Protein AF-0000000072061062 (afdb_homodimer)

pLDDT: mean 78.33, std 24.45, range [21.3, 98.19]

InterPro domains:
  IPR010666 Zinc finger, GRF-type [PS51999] (6-48)

Radius of gyration: 28.79 Å; Cα contacts (8 Å, |Δi|>4): 216; chains: 2; bounding box: 82×59×41 Å

Foldseek 3Di:
DDQDADPLRDGWDWDADCDDQQHRFIWTAHPCPPHPPGPGDIGGPDDGDPNVVSVVVVVVVVVVVVVVVVVVVVVVVVVVVVVPPPPPVVPPPDDDDDDPPPPPPD/DDQDADPLRDGWDWDADCDDQQHRFIWTAHPCPPHPPGPGDIGGPDDGDPNVVSVVVVVVVVVVVVVVVVVVVVVVVVVVVVVPPVVPVVPVVDDDDDDPPPPPPD

Solvent-accessible surface area (backbone atoms only — not comparable to full-atom values): 13187 Å² total; per-residue (Å²): 132,79,79,60,60,35,88,81,69,42,64,45,37,84,44,66,37,84,54,84,94,44,54,64,38,35,28,35,29,40,72,40,62,92,47,92,77,41,74,78,42,73,42,76,68,50,76,84,72,57,69,66,57,43,51,48,46,53,51,54,52,51,52,46,52,53,51,50,55,58,60,52,46,58,60,55,49,57,58,57,56,62,63,58,61,67,63,60,66,69,58,64,76,66,88,91,78,86,79,85,75,80,76,74,83,126,132,78,79,58,61,35,87,81,69,41,65,44,38,84,44,67,36,85,54,82,95,43,55,66,38,34,27,36,28,39,71,39,63,95,46,92,76,42,72,77,42,73,44,77,68,48,74,84,73,56,67,65,58,41,51,48,46,53,51,53,51,51,53,46,52,53,50,52,54,58,60,52,47,57,61,55,49,57,58,56,56,60,63,58,60,66,64,57,64,71,52,61,75,64,89,86,76,83,77,80,74,78,76,73,82,124

Secondary structure (DSSP, 8-state):
-PPPB-TTSSBPEEEE--STT-TT-EEEE-TTTTSTT----EEE-SPPPPHHHHHHHHHHHHHHHHHHHHHHHHHHHHHHHHHHHHHHHHHTTSS-----------/-PPPB-TTSSBPEEEE--STT-TT-EEEE-TTTTSTT----EEE-SPPPPHHHHHHHHHHHHHHHHHHHHHHHHHHHHHHHHHHHHHHHHHTTS------------

Sequence (212 aa):
MGVPRCTCNIEVDLCSTWAGGNLGRRFHGCRNYGTLNYCGYFQWYDDPFPLRATQVISGLLRRIDLHDLIFKLPKEKEKVDVHCTVFGTLYYGGQNVYEIRSTKCLMGVPRCTCNIEVDLCSTWAGGNLGRRFHGCRNYGTLNYCGYFQWYDDPFPLRATQVISGLLRRIDLHDLIFKLPKEKEKVDVHCTVFGTLYYGGQNVYEIRSTKCL

Nearest PDB structures (foldseek):
  6tba-assembly1_7A  TM=3.642E-01  e=4.977E+00  Rhodobacter capsulatus SB 1003
  6tba-assembly1_7A  TM=3.647E-01  e=4.852E+00  Rhodobacter capsulatus SB 1003

Organism: Hevea brasiliensis (NCBI:txid3981)

Structure (mmCIF, N/CA/C/O backbone):
data_AF-0000000072061062-model_v1
#
loop_
_entity.id
_entity.type
_entity.pdbx_description
1 polymer 'GRF-type domain-containing protein'
#
loop_
_atom_site.group_PDB
_atom_site.id
_atom_site.type_symbol
_atom_site.label_atom_id
_atom_site.label_alt_id
_atom_site.label_comp_id
_atom_site.label_asym_id
_atom_site.label_entity_id
_atom_site.label_seq_id
_atom_site.pdbx_PDB_ins_code
_atom_site.Cartn_x
_atom_site.Cartn_y
_atom_site.Cartn_z
_atom_site.occupancy
_atom_site.B_iso_or_equiv
_atom_site.auth_seq_id
_atom_site.auth_comp_id
_atom_site.auth_asym_id
_atom_site.auth_atom_id
_atom_site.pdbx_PDB_model_num
ATOM 1 N N . MET A 1 1 ? -22.5 17.766 -8.016 1 60.34 1 MET A N 1
ATOM 2 C CA . MET A 1 1 ? -22.938 17.797 -6.625 1 60.34 1 MET A CA 1
ATOM 3 C C . MET A 1 1 ? -21.953 18.562 -5.758 1 60.34 1 MET A C 1
ATOM 5 O O . MET A 1 1 ? -20.75 18.516 -5.992 1 60.34 1 MET A O 1
ATOM 9 N N . GLY A 1 2 ? -22.391 19.562 -5.078 1 74.81 2 GLY A N 1
ATOM 10 C CA . GLY A 1 2 ? -21.578 20.516 -4.336 1 74.81 2 GLY A CA 1
ATOM 11 C C . GLY A 1 2 ? -20.734 19.859 -3.26 1 74.81 2 GLY A C 1
ATOM 12 O O . GLY A 1 2 ? -20.984 18.719 -2.875 1 74.81 2 GLY A O 1
ATOM 13 N N . VAL A 1 3 ? -19.641 20.438 -2.986 1 85.25 3 VAL A N 1
ATOM 14 C CA . VAL A 1 3 ? -18.812 19.984 -1.872 1 85.25 3 VAL A CA 1
ATOM 15 C C . VAL A 1 3 ? -19.578 20.172 -0.559 1 85.25 3 VAL A C 1
ATOM 17 O O . VAL A 1 3 ? -20.156 21.219 -0.311 1 85.25 3 VAL A O 1
ATOM 20 N N . PRO A 1 4 ? -19.688 19.062 0.219 1 94.56 4 PRO A N 1
ATOM 21 C CA . PRO A 1 4 ? -20.391 19.172 1.497 1 94.56 4 PRO A CA 1
ATOM 22 C C . PRO A 1 4 ? -19.812 20.25 2.406 1 94.56 4 PRO A C 1
ATOM 24 O O . PRO A 1 4 ? -18.672 20.672 2.215 1 94.56 4 PRO A O 1
ATOM 27 N N . ARG A 1 5 ? -20.719 20.781 3.236 1 96.81 5 ARG A N 1
ATOM 28 C CA . ARG A 1 5 ? -20.312 21.766 4.23 1 96.81 5 ARG A CA 1
ATOM 29 C C . ARG A 1 5 ? -20.438 21.203 5.645 1 96.81 5 ARG A C 1
ATOM 31 O O . ARG A 1 5 ? -21.344 20.422 5.922 1 96.81 5 ARG A O 1
ATOM 38 N N . CYS A 1 6 ? -19.484 21.625 6.469 1 97.44 6 CYS A N 1
ATOM 39 C CA . CYS A 1 6 ? -19.562 21.188 7.852 1 97.44 6 CYS A CA 1
ATOM 40 C C . CYS A 1 6 ? -20.453 22.094 8.68 1 97.44 6 CYS A C 1
ATOM 42 O O . CYS A 1 6 ? -21.188 22.922 8.125 1 97.44 6 CYS A O 1
ATOM 44 N N . THR A 1 7 ? -20.484 21.828 10.039 1 96.75 7 THR A N 1
ATOM 45 C CA . THR A 1 7 ? -21.359 22.578 10.938 1 96.75 7 THR A CA 1
ATOM 46 C C . THR A 1 7 ? -20.922 24.031 11.031 1 96.75 7 THR A C 1
ATOM 48 O O . THR A 1 7 ? -21.734 24.906 11.352 1 96.75 7 THR A O 1
ATOM 51 N N . CYS A 1 8 ? -19.719 24.391 10.742 1 97.12 8 CYS A N 1
ATOM 52 C CA . CYS A 1 8 ? -19.188 25.766 10.711 1 97.12 8 CYS A CA 1
ATOM 53 C C . CYS A 1 8 ? -19.656 26.5 9.469 1 97.12 8 CYS A C 1
ATOM 55 O O . CYS A 1 8 ? -19.391 27.688 9.305 1 97.12 8 CYS A O 1
ATOM 57 N N . ASN A 1 9 ? -20.297 25.797 8.625 1 96.38 9 ASN A N 1
ATOM 58 C CA . ASN A 1 9 ? -20.781 26.297 7.348 1 96.38 9 ASN A CA 1
ATOM 59 C C . ASN A 1 9 ? -19.641 26.641 6.402 1 96.38 9 ASN A C 1
ATOM 61 O O . ASN A 1 9 ? -19.688 27.641 5.691 1 96.38 9 ASN A O 1
ATOM 65 N N . ILE A 1 10 ? -18.609 25.859 6.363 1 96.19 10 ILE A N 1
ATOM 66 C CA . ILE A 1 10 ? -17.5 25.938 5.418 1 96.19 10 ILE A CA 1
ATOM 67 C C . ILE A 1 10 ? -17.375 24.609 4.68 1 96.19 10 ILE A C 1
ATOM 69 O O . ILE A 1 10 ? -17.844 23.578 5.164 1 96.19 10 ILE A O 1
ATOM 73 N N . GLU A 1 11 ? -16.844 24.688 3.566 1 96.31 11 GLU A N 1
ATOM 74 C CA . GLU A 1 11 ? -16.609 23.469 2.797 1 96.31 11 GLU A CA 1
ATOM 75 C C . GLU A 1 11 ? -15.648 22.531 3.529 1 96.31 11 GLU A C 1
ATOM 77 O O . GLU A 1 11 ? -14.672 22.984 4.141 1 96.31 11 GLU A O 1
ATOM 82 N N . VAL A 1 12 ? -15.953 21.266 3.496 1 96.94 12 VAL A N 1
ATOM 83 C CA . VAL A 1 12 ? -15.141 20.281 4.199 1 96.94 12 VAL A CA 1
ATOM 84 C C . VAL A 1 12 ? -13.93 19.891 3.348 1 96.94 12 VAL A C 1
ATOM 86 O O . VAL A 1 12 ? -13.922 20.125 2.137 1 96.94 12 VAL A O 1
ATOM 89 N N . ASP A 1 13 ? -12.836 19.312 3.992 1 95.69 13 ASP A N 1
ATOM 90 C CA . ASP A 1 13 ? -11.68 18.75 3.307 1 95.69 13 ASP A CA 1
ATOM 91 C C . ASP A 1 13 ? -11.836 17.234 3.129 1 95.69 13 ASP A C 1
ATOM 93 O O . ASP A 1 13 ? -12.492 16.578 3.938 1 95.69 13 ASP A O 1
ATOM 97 N N . LEU A 1 14 ? -11.32 16.797 2 1 97.12 14 LEU A N 1
ATOM 98 C CA . LEU A 1 14 ? -11.203 15.367 1.795 1 97.12 14 LEU A CA 1
ATOM 99 C C . LEU A 1 14 ? -9.859 14.852 2.295 1 97.12 14 LEU A C 1
ATOM 101 O O . LEU A 1 14 ? -8.812 15.195 1.732 1 97.12 14 LEU A O 1
ATOM 105 N N . CYS A 1 15 ? -9.883 13.984 3.398 1 95.75 15 CYS A N 1
ATOM 106 C CA . CYS A 1 15 ? -8.68 13.5 4.059 1 95.75 15 CYS A CA 1
ATOM 107 C C . CYS A 1 15 ? -8.57 11.984 3.947 1 95.75 15 CYS A C 1
ATOM 109 O O . CYS A 1 15 ? -9.547 11.312 3.592 1 95.75 15 CYS A O 1
ATOM 111 N N . SER A 1 16 ? -7.332 11.492 4.141 1 96.38 16 SER A N 1
ATOM 112 C CA . SER A 1 16 ? -7.098 10.055 4.219 1 96.38 16 SER A CA 1
ATOM 113 C C . SER A 1 16 ? -6.664 9.641 5.617 1 96.38 16 SER A C 1
ATOM 115 O O . SER A 1 16 ? -5.883 10.344 6.266 1 96.38 16 SER A O 1
ATOM 117 N N . THR A 1 17 ? -7.18 8.5 6.09 1 95.25 17 THR A N 1
ATOM 118 C CA . THR A 1 17 ? -6.781 7.973 7.391 1 95.25 17 THR A CA 1
ATOM 119 C C . THR A 1 17 ? -5.566 7.062 7.254 1 95.25 17 THR A C 1
ATOM 121 O O . THR A 1 17 ? -5.473 6.277 6.309 1 95.25 17 THR A O 1
ATOM 124 N N . TRP A 1 18 ? -4.641 7.188 8.203 1 93.88 18 TRP A N 1
ATOM 125 C CA . TRP A 1 18 ? -3.432 6.371 8.203 1 93.88 18 TRP A CA 1
ATOM 126 C C . TRP A 1 18 ? -3.209 5.727 9.57 1 93.88 18 TRP A C 1
ATOM 128 O O . TRP A 1 18 ? -2.068 5.457 9.953 1 93.88 18 TRP A O 1
ATOM 138 N N . ALA A 1 19 ? -4.363 5.531 10.141 1 86.88 19 ALA A N 1
ATOM 139 C CA . ALA A 1 19 ? -4.309 4.91 11.461 1 86.88 19 ALA A CA 1
ATOM 140 C C . ALA A 1 19 ? -5.367 3.814 11.594 1 86.88 19 ALA A C 1
ATOM 142 O O . ALA A 1 19 ? -6.41 3.867 10.938 1 86.88 19 ALA A O 1
ATOM 143 N N . GLY A 1 20 ? -4.887 2.844 12.242 1 86.88 20 GLY A N 1
ATOM 144 C CA . GLY A 1 20 ? -5.836 1.799 12.594 1 86.88 20 GLY A CA 1
ATOM 145 C C . GLY A 1 20 ? -6.246 0.942 11.414 1 86.88 20 GLY A C 1
ATOM 146 O O . GLY A 1 20 ? -5.426 0.632 10.547 1 86.88 20 GLY A O 1
ATOM 147 N N . GLY A 1 21 ? -7.59 0.465 11.336 1 89.19 21 GLY A N 1
ATOM 148 C CA . GLY A 1 21 ? -8.109 -0.491 10.375 1 89.19 21 GLY A CA 1
ATOM 149 C C . GLY A 1 21 ? -8.703 0.166 9.141 1 89.19 21 GLY A C 1
ATOM 150 O O . GLY A 1 21 ? -9.375 -0.491 8.344 1 89.19 21 GLY A O 1
ATOM 151 N N . ASN A 1 22 ? -8.477 1.49 8.93 1 94.81 22 ASN A N 1
ATOM 152 C CA . ASN A 1 22 ? -9.055 2.215 7.801 1 94.81 22 ASN A CA 1
ATOM 153 C C . ASN A 1 22 ? -7.977 2.941 6.996 1 94.81 22 ASN A C 1
ATOM 155 O O . ASN A 1 22 ? -8.203 4.051 6.508 1 94.81 22 ASN A O 1
ATOM 159 N N . LEU A 1 23 ? -6.891 2.307 6.855 1 95.75 23 LEU A N 1
ATOM 160 C CA . LEU A 1 23 ? -5.727 2.91 6.219 1 95.75 23 LEU A CA 1
ATOM 161 C C . LEU A 1 23 ? -6.023 3.262 4.766 1 95.75 23 LEU A C 1
ATOM 163 O O . LEU A 1 23 ? -6.395 2.393 3.975 1 95.75 23 LEU A O 1
ATOM 167 N N . GLY A 1 24 ? -5.805 4.527 4.504 1 96.12 24 GLY A N 1
ATOM 168 C CA . GLY A 1 24 ? -5.938 4.965 3.125 1 96.12 24 GLY A CA 1
ATOM 169 C C . GLY A 1 24 ? -7.352 5.375 2.764 1 96.12 24 GLY A C 1
ATOM 170 O O . GLY A 1 24 ? -7.582 5.961 1.703 1 96.12 24 GLY A O 1
ATOM 171 N N . ARG A 1 25 ? -8.344 5.02 3.613 1 96.94 25 ARG A N 1
ATOM 172 C CA . ARG A 1 25 ? -9.734 5.395 3.367 1 96.94 25 ARG A CA 1
ATOM 173 C C . ARG A 1 25 ? -9.922 6.902 3.494 1 96.94 25 ARG A C 1
ATOM 175 O O . ARG A 1 25 ? -9.32 7.539 4.363 1 96.94 25 ARG A O 1
ATOM 182 N N . ARG A 1 26 ? -10.852 7.391 2.684 1 97.56 26 ARG A N 1
ATOM 183 C CA . ARG A 1 26 ? -11.039 8.836 2.701 1 97.56 26 ARG A CA 1
ATOM 184 C C . ARG A 1 26 ? -12.289 9.219 3.484 1 97.56 26 ARG A C 1
ATOM 186 O O . ARG A 1 26 ? -13.25 8.445 3.543 1 97.56 26 ARG A O 1
ATOM 193 N N . PHE A 1 27 ? -12.203 10.398 4.012 1 97 27 PHE A N 1
ATOM 194 C CA . PHE A 1 27 ? -13.32 10.977 4.75 1 97 27 PHE A CA 1
ATOM 195 C C . PHE A 1 27 ? -13.352 12.492 4.582 1 97 27 PHE A C 1
ATOM 197 O O . PHE A 1 27 ? -12.328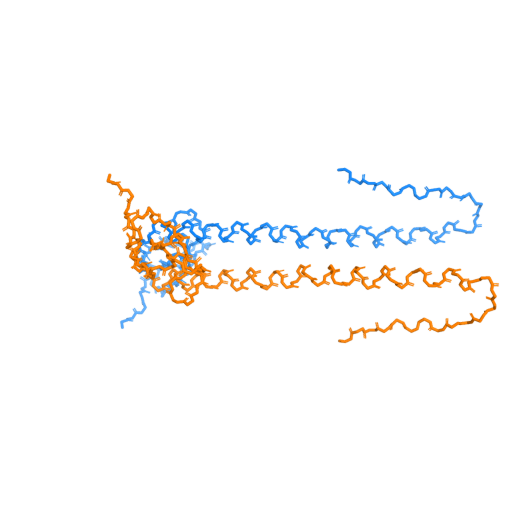 13.109 4.262 1 97 27 PHE A O 1
ATOM 204 N N . HIS A 1 28 ? -14.508 13.023 4.695 1 97.44 28 HIS A N 1
ATOM 205 C CA . HIS A 1 28 ? -14.672 14.469 4.789 1 97.44 28 HIS A CA 1
ATOM 206 C C . HIS A 1 28 ? -14.531 14.945 6.23 1 97.44 28 HIS A C 1
ATOM 208 O O . HIS A 1 28 ? -15.141 14.383 7.141 1 97.44 28 HIS A O 1
ATOM 214 N N . GLY A 1 29 ? -13.68 15.984 6.355 1 96.94 29 GLY A N 1
ATOM 215 C CA . GLY A 1 29 ? -13.477 16.562 7.676 1 96.94 29 GLY A CA 1
ATOM 216 C C . GLY A 1 29 ? -13.484 18.078 7.668 1 96.94 29 GLY A C 1
ATOM 217 O O . GLY A 1 29 ? -13.234 18.703 6.633 1 96.94 29 GLY A O 1
ATOM 218 N N . CYS A 1 30 ? -13.781 18.531 8.844 1 97.94 30 CYS A N 1
ATOM 219 C CA . CYS A 1 30 ? -13.766 19.984 9.023 1 97.94 30 CYS A CA 1
ATOM 220 C C . CYS A 1 30 ? -12.367 20.547 8.812 1 97.94 30 CYS A C 1
ATOM 222 O O . CYS A 1 30 ? -11.398 20.031 9.383 1 97.94 30 CYS A O 1
ATOM 224 N N . ARG A 1 31 ? -12.359 21.609 8.086 1 96 31 ARG A N 1
ATOM 225 C CA . ARG A 1 31 ? -11.086 22.219 7.73 1 96 31 ARG A CA 1
ATOM 226 C C . ARG A 1 31 ? -10.438 22.875 8.945 1 96 31 ARG A C 1
ATOM 228 O O . ARG A 1 31 ? -9.234 23.156 8.938 1 96 31 ARG A O 1
ATOM 235 N N . ASN A 1 32 ? -11.203 23.094 10.008 1 95.5 32 ASN A N 1
ATOM 236 C CA . ASN A 1 32 ? -10.703 23.766 11.203 1 95.5 32 ASN A CA 1
ATOM 237 C C . ASN A 1 32 ? -10.086 22.766 12.188 1 95.5 32 ASN A C 1
ATOM 239 O O . ASN A 1 32 ? -9.828 23.109 13.336 1 95.5 32 ASN A O 1
ATOM 243 N N . TYR A 1 33 ? -9.891 21.594 11.734 1 94.69 33 TYR A N 1
ATOM 244 C CA . TYR A 1 33 ? -9.305 20.578 12.609 1 94.69 33 TYR A CA 1
ATOM 245 C C . TYR A 1 33 ? -8.031 21.109 13.273 1 94.69 33 TYR A C 1
ATOM 247 O O . TYR A 1 33 ? -7.188 21.719 12.609 1 94.69 33 TYR A O 1
ATOM 255 N N . GLY A 1 34 ? -7.988 20.875 14.523 1 93.44 34 GLY A N 1
ATOM 256 C CA . GLY A 1 34 ? -6.812 21.312 15.266 1 93.44 34 GLY A CA 1
ATOM 257 C C . GLY A 1 34 ? -6.91 22.734 15.766 1 93.44 34 GLY A C 1
ATOM 258 O O . GLY A 1 34 ? -5.973 23.25 16.375 1 93.44 34 GLY A O 1
ATOM 259 N N . THR A 1 35 ? -7.906 23.5 15.391 1 94.88 35 THR A N 1
ATOM 260 C CA . THR A 1 35 ? -8.117 24.859 15.867 1 94.88 35 THR A CA 1
ATOM 261 C C . THR A 1 35 ? -9.266 24.922 16.859 1 94.88 35 THR A C 1
ATOM 263 O O . THR A 1 35 ? -9.945 23.906 17.094 1 94.88 35 THR A O 1
ATOM 266 N N . LEU A 1 36 ? -9.406 26.062 17.5 1 95.44 36 LEU A N 1
ATOM 267 C CA . LEU A 1 36 ? -10.469 26.266 18.484 1 95.44 36 LEU A CA 1
ATOM 268 C C . LEU A 1 36 ? -11.836 26.203 17.812 1 95.44 36 LEU A C 1
ATOM 270 O O . LEU A 1 36 ? -12.836 25.875 18.453 1 95.44 36 LEU A O 1
ATOM 274 N N . ASN A 1 37 ? -11.953 26.484 16.594 1 95.31 37 ASN A N 1
ATOM 275 C CA . ASN A 1 37 ? -13.211 26.562 15.852 1 95.31 37 ASN A CA 1
ATOM 276 C C . ASN A 1 37 ? -13.562 25.203 15.242 1 95.31 37 ASN A C 1
ATOM 278 O O . ASN A 1 37 ? -14.469 25.109 14.406 1 95.31 37 ASN A O 1
ATOM 282 N N . TYR A 1 38 ? -12.852 24.172 15.656 1 96.5 38 TYR A N 1
ATOM 283 C CA . TYR A 1 38 ? -13.125 22.828 15.156 1 96.5 38 TYR A CA 1
ATOM 284 C C . TYR A 1 38 ? -14.508 22.359 15.594 1 96.5 38 TYR A C 1
ATOM 286 O O . TYR A 1 38 ? -14.844 22.406 16.781 1 96.5 38 TYR A O 1
ATOM 294 N N . CYS A 1 39 ? -15.32 21.844 14.602 1 97.75 39 CYS A N 1
ATOM 295 C CA . CYS A 1 39 ? -16.688 21.5 14.945 1 97.75 39 CYS A CA 1
ATOM 296 C C . CYS A 1 39 ? -16.875 20 15.102 1 97.75 39 CYS A C 1
ATOM 298 O O . CYS A 1 39 ? -17.938 19.531 15.484 1 97.75 39 CYS A O 1
ATOM 300 N N . GLY A 1 40 ? -15.852 19.172 14.695 1 96.25 40 GLY A N 1
ATOM 301 C CA . GLY A 1 40 ? -15.898 17.734 14.867 1 96.25 40 GLY A CA 1
ATOM 302 C C . GLY A 1 40 ? -16.609 17.016 13.734 1 96.25 40 GLY A C 1
ATOM 303 O O . GLY A 1 40 ? -16.891 15.82 13.828 1 96.25 40 GLY A O 1
ATOM 304 N N . TYR A 1 41 ? -16.938 17.75 12.664 1 97.75 41 TYR A N 1
ATOM 305 C CA . TYR A 1 41 ? -17.609 17.141 11.523 1 97.75 41 TYR A CA 1
ATOM 306 C C . TYR A 1 41 ? -16.734 16.031 10.914 1 97.75 41 TYR A C 1
ATOM 308 O O . TYR A 1 41 ? -15.555 16.234 10.664 1 97.75 41 TYR A O 1
ATOM 316 N N . PHE A 1 42 ? -17.328 14.859 10.703 1 96.94 42 PHE A N 1
ATOM 317 C CA . PHE A 1 42 ? -16.688 13.68 10.133 1 96.94 42 PHE A CA 1
ATOM 318 C C . PHE A 1 42 ? -17.688 12.836 9.359 1 96.94 42 PHE A C 1
ATOM 320 O O . PHE A 1 42 ? -18.75 12.484 9.883 1 96.94 42 PHE A O 1
ATOM 327 N N . GLN A 1 43 ? -17.328 12.586 8.094 1 96.81 43 GLN A N 1
ATOM 328 C CA . GLN A 1 43 ? -18.172 11.719 7.266 1 96.81 43 GLN A CA 1
ATOM 329 C C . GLN A 1 43 ? -17.328 10.891 6.305 1 96.81 43 GLN A C 1
ATOM 331 O O . GLN A 1 43 ? -16.594 11.445 5.484 1 96.81 43 GLN A O 1
ATOM 336 N N . TRP A 1 44 ? -17.609 9.586 6.348 1 96.44 44 TRP A N 1
ATOM 337 C CA . TRP A 1 44 ? -16.859 8.727 5.434 1 96.44 44 TRP A CA 1
ATOM 338 C C . TRP A 1 44 ? -17.203 9.047 3.982 1 96.44 44 TRP A C 1
ATOM 340 O O . TRP A 1 44 ? -18.375 9.258 3.652 1 96.44 44 TRP A O 1
ATOM 350 N N . TYR A 1 45 ? -16.094 9.156 3.252 1 96.62 45 TYR A N 1
ATOM 351 C CA . TYR A 1 45 ? -16.234 9.312 1.81 1 96.62 45 TYR A CA 1
ATOM 352 C C . TYR A 1 45 ? -16.219 7.965 1.104 1 96.62 45 TYR A C 1
ATOM 354 O O . TYR A 1 45 ? -17.031 7.707 0.215 1 96.62 45 TYR A O 1
ATOM 362 N N . ASP A 1 46 ? -15.312 7.07 1.516 1 97.12 46 ASP A N 1
ATOM 363 C CA . ASP A 1 46 ? -15.164 5.742 0.932 1 97.12 46 ASP A CA 1
ATOM 364 C C . ASP A 1 46 ? -15.859 4.684 1.788 1 97.12 46 ASP A C 1
ATOM 366 O O . ASP A 1 46 ? -15.953 4.832 3.008 1 97.12 46 ASP A O 1
ATOM 370 N N . ASP A 1 47 ? -16.281 3.602 1.137 1 96.06 47 ASP A N 1
ATOM 371 C CA . ASP A 1 47 ? -16.688 2.396 1.856 1 96.06 47 ASP A CA 1
ATOM 372 C C . ASP A 1 47 ? -15.477 1.712 2.494 1 96.06 47 ASP A C 1
ATOM 374 O O . ASP A 1 47 ? -14.336 2.008 2.143 1 96.06 47 ASP A O 1
ATOM 378 N N . PRO A 1 48 ? -15.758 0.844 3.488 1 95.69 48 PRO A N 1
ATOM 379 C CA . PRO A 1 48 ? -14.633 0.099 4.066 1 95.69 48 PRO A CA 1
ATOM 380 C C . PRO A 1 48 ? -13.859 -0.706 3.021 1 95.69 48 PRO A C 1
ATOM 382 O O . PRO A 1 48 ? -14.461 -1.243 2.086 1 95.69 48 PRO A O 1
ATOM 385 N N . PHE A 1 49 ? -12.641 -0.746 3.23 1 96.56 49 PHE A N 1
ATOM 386 C CA . PHE A 1 49 ? -11.82 -1.598 2.371 1 96.56 49 PHE A CA 1
ATOM 387 C C . PHE A 1 49 ? -11.977 -3.062 2.76 1 96.56 49 PHE A C 1
ATOM 389 O O . PHE A 1 49 ? -12.281 -3.377 3.912 1 96.56 49 PHE A O 1
ATOM 396 N N . PRO A 1 50 ? -11.75 -3.934 1.74 1 96.69 50 PRO A N 1
ATOM 397 C CA . PRO A 1 50 ? -11.641 -5.34 2.135 1 96.69 50 PRO A CA 1
ATOM 398 C C . PRO A 1 50 ? -10.453 -5.605 3.053 1 96.69 50 PRO A C 1
ATOM 400 O O . PRO A 1 50 ? -9.438 -4.91 2.973 1 96.69 50 PRO A O 1
ATOM 403 N N . LEU A 1 51 ? -10.617 -6.562 3.92 1 95.69 51 LEU A N 1
ATOM 404 C CA . LEU A 1 51 ? -9.586 -6.898 4.898 1 95.69 51 LEU A CA 1
ATOM 405 C C . LEU A 1 51 ? -8.234 -7.082 4.219 1 95.69 51 LEU A C 1
ATOM 407 O O . LEU A 1 51 ? -7.215 -6.59 4.715 1 95.69 51 LEU A O 1
ATOM 411 N N . ARG A 1 52 ? -8.242 -7.824 3.152 1 97.12 52 ARG A N 1
ATOM 412 C CA . ARG A 1 52 ? -6.996 -8.094 2.445 1 97.12 52 ARG A CA 1
ATOM 413 C C . ARG A 1 52 ? -6.309 -6.801 2.027 1 97.12 52 ARG A C 1
ATOM 415 O O . ARG A 1 52 ? -5.09 -6.664 2.16 1 97.12 52 ARG A O 1
ATOM 422 N N . ALA A 1 53 ? -7 -5.887 1.474 1 97.19 53 ALA A N 1
ATOM 423 C CA . ALA A 1 53 ? -6.422 -4.609 1.06 1 97.19 53 ALA A CA 1
ATOM 424 C C . ALA A 1 53 ? -5.77 -3.893 2.238 1 97.19 53 ALA A C 1
ATOM 426 O O . ALA A 1 53 ? -4.664 -3.361 2.115 1 97.19 53 ALA A O 1
ATOM 427 N N . THR A 1 54 ? -6.492 -3.885 3.334 1 97.25 54 THR A N 1
ATOM 428 C CA . THR A 1 54 ? -5.953 -3.254 4.531 1 97.25 54 THR A CA 1
ATOM 429 C C . THR A 1 54 ? -4.66 -3.939 4.969 1 97.25 54 THR A C 1
ATOM 431 O O . THR A 1 54 ? -3.703 -3.273 5.363 1 97.25 54 THR A O 1
ATOM 434 N N . GLN A 1 55 ? -4.664 -5.242 4.926 1 97.12 55 GLN A N 1
ATOM 435 C CA . GLN A 1 55 ? -3.477 -6.008 5.293 1 97.12 55 GLN A CA 1
ATOM 436 C C . GLN A 1 55 ? -2.297 -5.652 4.395 1 97.12 55 GLN A C 1
ATOM 438 O O . GLN A 1 55 ? -1.174 -5.477 4.875 1 97.12 55 GLN A O 1
ATOM 443 N N . VAL A 1 56 ? -2.559 -5.602 3.139 1 97.69 56 VAL A N 1
ATOM 444 C CA . VAL A 1 56 ? -1.517 -5.266 2.174 1 97.69 56 VAL A CA 1
ATOM 445 C C . VAL A 1 56 ? -0.98 -3.865 2.457 1 97.69 56 VAL A C 1
ATOM 447 O O . VAL A 1 56 ? 0.234 -3.658 2.514 1 97.69 56 VAL A O 1
ATOM 450 N N . ILE A 1 57 ? -1.849 -2.914 2.635 1 98.19 57 ILE A N 1
ATOM 451 C CA . ILE A 1 57 ? -1.467 -1.53 2.896 1 98.19 57 ILE A CA 1
ATOM 452 C C . ILE A 1 57 ? -0.625 -1.458 4.168 1 98.19 57 ILE A C 1
ATOM 454 O O . ILE A 1 57 ? 0.427 -0.814 4.188 1 98.19 57 ILE A O 1
ATOM 458 N N . SER A 1 58 ? -1.104 -2.117 5.219 1 97.69 58 SER A N 1
ATOM 459 C CA . SER A 1 58 ? -0.363 -2.107 6.477 1 97.69 58 SER A CA 1
ATOM 460 C C . SER A 1 58 ? 1.028 -2.709 6.301 1 97.69 58 SER A C 1
ATOM 462 O O . SER A 1 58 ? 1.999 -2.217 6.879 1 97.69 58 SER A O 1
ATOM 464 N N . GLY A 1 59 ? 1.15 -3.754 5.574 1 97.12 59 GLY A N 1
ATOM 465 C CA . GLY A 1 59 ? 2.443 -4.363 5.301 1 97.12 59 GLY A CA 1
ATOM 466 C C . GLY A 1 59 ? 3.393 -3.438 4.559 1 97.12 59 GLY A C 1
ATOM 467 O O . GLY A 1 59 ? 4.57 -3.346 4.906 1 97.12 59 GLY A O 1
ATOM 468 N N . LEU A 1 60 ? 2.879 -2.857 3.57 1 97 60 LEU A N 1
ATOM 469 C CA . LEU A 1 60 ? 3.682 -1.928 2.781 1 97 60 LEU A CA 1
ATOM 470 C C . LEU A 1 60 ? 4.145 -0.752 3.633 1 97 60 LEU A C 1
ATOM 472 O O . LEU A 1 60 ? 5.293 -0.31 3.518 1 97 60 LEU A O 1
ATOM 476 N N . LEU A 1 61 ? 3.293 -0.231 4.477 1 96.5 61 LEU A N 1
ATOM 477 C CA . LEU A 1 61 ? 3.656 0.856 5.379 1 96.5 61 LEU A CA 1
ATOM 478 C C . LEU A 1 61 ? 4.77 0.426 6.328 1 96.5 61 LEU A C 1
ATOM 480 O O . LEU A 1 61 ? 5.684 1.203 6.613 1 96.5 61 LEU A O 1
ATOM 484 N N . ARG A 1 62 ? 4.688 -0.778 6.844 1 95.12 62 ARG A N 1
ATOM 485 C CA . ARG A 1 62 ? 5.734 -1.282 7.727 1 95.12 62 ARG A CA 1
ATOM 486 C C . ARG A 1 62 ? 7.078 -1.325 7.008 1 95.12 62 ARG A C 1
ATOM 488 O O . ARG A 1 62 ? 8.109 -0.974 7.59 1 95.12 62 ARG A O 1
ATOM 495 N N . ARG A 1 63 ? 7.09 -1.749 5.812 1 94 63 ARG A N 1
ATOM 496 C CA . ARG A 1 63 ? 8.32 -1.796 5.023 1 94 63 ARG A CA 1
ATOM 497 C C . ARG A 1 63 ? 8.898 -0.4 4.84 1 94 63 ARG A C 1
ATOM 499 O O . ARG A 1 63 ? 10.117 -0.211 4.934 1 94 63 ARG A O 1
ATOM 506 N N . ILE A 1 64 ? 8.023 0.526 4.547 1 94.38 64 ILE A N 1
ATOM 507 C CA . ILE A 1 64 ? 8.453 1.907 4.363 1 94.38 64 ILE A CA 1
ATOM 508 C C . ILE A 1 64 ? 9.062 2.432 5.664 1 94.38 64 ILE A C 1
ATOM 510 O O . ILE A 1 64 ? 10.086 3.115 5.645 1 94.38 64 ILE A O 1
ATOM 514 N N . ASP A 1 65 ? 8.422 2.113 6.73 1 92.31 65 ASP A N 1
ATOM 515 C CA . ASP A 1 65 ? 8.93 2.547 8.031 1 92.31 65 ASP A CA 1
ATOM 516 C C . ASP A 1 65 ? 10.32 1.975 8.305 1 92.31 65 ASP A C 1
ATOM 518 O O . ASP A 1 65 ? 11.195 2.68 8.805 1 92.31 65 ASP A O 1
ATOM 522 N N . LEU A 1 66 ? 10.539 0.789 8 1 88.31 66 LEU A N 1
ATOM 523 C CA . LEU A 1 66 ? 11.836 0.136 8.188 1 88.31 66 LEU A CA 1
ATOM 524 C C . LEU A 1 66 ? 12.914 0.819 7.352 1 88.31 66 LEU A C 1
ATOM 526 O O . LEU A 1 66 ? 14.008 1.078 7.844 1 88.31 66 LEU A O 1
ATOM 530 N N . HIS A 1 67 ? 12.531 1.128 6.098 1 85.69 67 HIS A N 1
ATOM 531 C CA . HIS A 1 67 ? 13.453 1.819 5.207 1 85.69 67 HIS A CA 1
ATOM 532 C C . HIS A 1 67 ? 13.805 3.203 5.742 1 85.69 67 HIS A C 1
ATOM 534 O O . HIS A 1 67 ? 14.961 3.631 5.66 1 85.69 67 HIS A O 1
ATOM 540 N N . ASP A 1 68 ? 12.805 3.834 6.258 1 85.12 68 ASP A N 1
ATOM 541 C CA . ASP A 1 68 ? 13.031 5.172 6.793 1 85.12 68 ASP A CA 1
ATOM 542 C C . ASP A 1 68 ? 13.992 5.137 7.977 1 85.12 68 ASP A C 1
ATOM 544 O O . ASP A 1 68 ? 14.844 6.016 8.117 1 85.12 68 ASP A O 1
ATOM 548 N N . LEU A 1 69 ? 14 4.188 8.789 1 83.44 69 LEU A N 1
ATOM 549 C CA . LEU A 1 69 ? 14.906 4.008 9.914 1 83.44 69 LEU A CA 1
ATOM 550 C C . LEU A 1 69 ? 16.344 3.779 9.438 1 83.44 69 LEU A C 1
ATOM 552 O O . LEU A 1 69 ? 17.281 4.336 9.992 1 83.44 69 LEU A O 1
ATOM 556 N N . ILE A 1 70 ? 16.453 3.086 8.383 1 79.69 70 ILE A N 1
ATOM 557 C CA . ILE A 1 70 ? 17.75 2.742 7.816 1 79.69 70 ILE A CA 1
ATOM 558 C C . ILE A 1 70 ? 18.391 3.988 7.215 1 79.69 70 ILE A C 1
ATOM 560 O O . ILE A 1 70 ? 19.609 4.184 7.332 1 79.69 70 ILE A O 1
ATOM 564 N N . PHE A 1 71 ? 17.547 4.805 6.516 1 79.56 71 PHE A N 1
ATOM 565 C CA . PHE A 1 71 ? 18.031 6.031 5.895 1 79.56 71 PHE A CA 1
ATOM 566 C C . PHE A 1 71 ? 18.484 7.031 6.953 1 79.56 71 PHE A C 1
ATOM 568 O O . PHE A 1 71 ? 19.453 7.766 6.75 1 79.56 71 PHE A O 1
ATOM 575 N N . LYS A 1 72 ? 17.797 7.082 7.992 1 78.81 72 LYS A N 1
ATOM 576 C CA . LYS A 1 72 ? 18.094 8.031 9.055 1 78.81 72 LYS A CA 1
ATOM 577 C C . LYS A 1 72 ? 19.375 7.645 9.789 1 78.81 72 LYS A C 1
ATOM 579 O O . LYS A 1 72 ? 20.078 8.508 10.328 1 78.81 72 LYS A O 1
ATOM 584 N N . LEU A 1 73 ? 19.875 6.43 9.703 1 73.94 73 LEU A N 1
ATOM 585 C CA . LEU A 1 73 ? 21.031 5.941 10.453 1 73.94 73 LEU A CA 1
ATOM 586 C C . LEU A 1 73 ? 22.328 6.539 9.906 1 73.94 73 LEU A C 1
ATOM 588 O O . LEU A 1 73 ? 23.141 7.074 10.664 1 73.94 73 LEU A O 1
ATOM 592 N N . PRO A 1 74 ? 22.703 6.406 8.547 1 65.12 74 PRO A N 1
ATOM 593 C CA . PRO A 1 74 ? 23.953 7.004 8.078 1 65.12 74 PRO A CA 1
ATOM 594 C C . PRO A 1 74 ? 24.016 8.508 8.336 1 65.12 74 PRO A C 1
ATOM 596 O O . PRO A 1 74 ? 25.094 9.047 8.602 1 65.12 74 PRO A O 1
ATOM 599 N N . LYS A 1 75 ? 22.906 9.227 8.172 1 63.59 75 LYS A N 1
ATOM 600 C CA . LYS A 1 75 ? 22.891 10.664 8.43 1 63.59 75 LYS A CA 1
ATOM 601 C C . LYS A 1 75 ? 23.312 10.969 9.859 1 63.59 75 LYS A C 1
ATOM 603 O O . LYS A 1 75 ? 24.062 11.922 10.109 1 63.59 75 LYS A O 1
ATOM 608 N N . GLU A 1 76 ? 22.938 10.055 10.695 1 66.94 76 GLU A N 1
ATOM 609 C CA . GLU A 1 76 ? 23.312 10.234 12.094 1 66.94 76 GLU A CA 1
ATOM 610 C C . GLU A 1 76 ? 24.797 9.945 12.297 1 66.94 76 GLU A C 1
ATOM 612 O O . GLU A 1 76 ? 25.484 10.664 13.031 1 66.94 76 GLU A O 1
ATOM 617 N N . LYS A 1 77 ? 25.406 9.031 11.562 1 61.97 77 LYS A N 1
ATOM 618 C CA . LYS A 1 77 ? 26.828 8.711 11.648 1 61.97 77 LYS A CA 1
ATOM 619 C C . LYS A 1 77 ? 27.672 9.812 11.023 1 61.97 77 LYS A C 1
ATOM 621 O O . LYS A 1 77 ? 28.766 10.125 11.531 1 61.97 77 LYS A O 1
ATOM 626 N N . GLU A 1 78 ? 27.25 10.242 9.875 1 63.53 78 GLU A N 1
ATOM 627 C CA . GLU A 1 78 ? 27.984 11.336 9.234 1 63.53 78 GLU A CA 1
ATOM 628 C C . GLU A 1 78 ? 28.047 12.562 10.141 1 63.53 78 GLU A C 1
ATOM 630 O O . GLU A 1 78 ? 29.078 13.242 10.203 1 63.53 78 GLU A O 1
ATOM 635 N N . LYS A 1 79 ? 27.125 12.836 10.961 1 59.41 79 LYS A N 1
ATOM 636 C CA . LYS A 1 79 ? 27.141 13.93 11.922 1 59.41 79 LYS A CA 1
ATOM 637 C C . LYS A 1 79 ? 28.156 13.68 13.031 1 59.41 79 LYS A C 1
ATOM 639 O O . LYS A 1 79 ? 28.891 14.594 13.43 1 59.41 79 LYS A O 1
ATOM 644 N N . VAL A 1 80 ? 28.406 12.531 13.461 1 60.53 80 VAL A N 1
ATOM 645 C CA . VAL A 1 80 ? 29.359 12.172 14.508 1 60.53 80 VAL A CA 1
ATOM 646 C C . VAL A 1 80 ? 30.781 12.242 13.953 1 60.53 80 VAL A C 1
ATOM 648 O O . VAL A 1 80 ? 31.688 12.68 14.648 1 60.53 80 VAL A O 1
ATOM 651 N N . ASP A 1 81 ? 31.078 11.867 12.742 1 55.75 81 ASP A N 1
ATOM 652 C CA . ASP A 1 81 ? 32.406 11.859 12.148 1 55.75 81 ASP A CA 1
ATOM 653 C C . ASP A 1 81 ? 32.906 13.281 11.906 1 55.75 81 ASP A C 1
ATOM 655 O O . ASP A 1 81 ? 34.125 13.555 12.062 1 55.75 81 ASP A O 1
ATOM 659 N N . VAL A 1 82 ? 32.219 14.195 11.656 1 55.38 82 VAL A N 1
ATOM 660 C CA . VAL A 1 82 ? 32.625 15.57 11.383 1 55.38 82 VAL A CA 1
ATOM 661 C C . VAL A 1 82 ? 33.062 16.25 12.68 1 55.38 82 VAL A C 1
ATOM 663 O O . VAL A 1 82 ? 33.969 17.078 12.68 1 55.38 82 VAL A O 1
ATOM 666 N N . HIS A 1 83 ? 32.5 15.883 13.695 1 55.12 83 HIS A N 1
ATOM 667 C CA . HIS A 1 83 ? 32.875 16.484 14.969 1 55.12 83 HIS A CA 1
ATOM 668 C C . HIS A 1 83 ? 34.25 15.984 15.43 1 55.12 83 HIS A C 1
ATOM 670 O O . HIS A 1 83 ? 35.031 16.734 16.016 1 55.12 83 HIS A O 1
ATOM 676 N N . CYS A 1 84 ? 34.625 14.852 15.109 1 51.62 84 CYS A N 1
ATOM 677 C CA . CYS A 1 84 ? 35.875 14.289 15.602 1 51.62 84 CYS A CA 1
ATOM 678 C C . CYS A 1 84 ? 37.062 14.852 14.844 1 51.62 84 CYS A C 1
ATOM 680 O O . CYS A 1 84 ? 38.156 15.047 15.414 1 51.62 84 CYS A O 1
ATOM 682 N N . THR A 1 85 ? 37 15.312 13.742 1 54.5 85 THR A N 1
ATOM 683 C CA . THR A 1 85 ? 38.156 15.703 12.922 1 54.5 85 THR A CA 1
ATOM 684 C C . THR A 1 85 ? 38.719 17.062 13.359 1 54.5 85 THR A C 1
ATOM 686 O O . THR A 1 85 ? 39.906 17.281 13.336 1 54.5 85 THR A O 1
ATOM 689 N N . VAL A 1 86 ? 38.031 17.953 13.977 1 54.41 86 VAL A N 1
ATOM 690 C CA . VAL A 1 86 ? 38.5 19.297 14.258 1 54.41 86 VAL A CA 1
ATOM 691 C C . VAL A 1 86 ? 39.438 19.281 15.469 1 54.41 86 VAL A C 1
ATOM 693 O O . VAL A 1 86 ? 40.344 20.125 15.586 1 54.41 86 VAL A O 1
ATOM 696 N N . PHE A 1 87 ? 39.312 18.406 16.375 1 54.69 87 PHE A N 1
ATOM 697 C CA . PHE A 1 87 ? 40.062 18.547 17.609 1 54.69 87 PHE A CA 1
ATOM 698 C C . PHE A 1 87 ? 41.5 18.047 17.438 1 54.69 87 PHE A C 1
ATOM 700 O O . PHE A 1 87 ? 42.406 18.578 18.062 1 54.69 87 PHE A O 1
ATOM 707 N N . GLY A 1 88 ? 41.75 17.312 16.531 1 50.91 88 GLY A N 1
ATOM 708 C CA . GLY A 1 88 ? 43.062 16.656 16.438 1 50.91 88 GLY A CA 1
ATOM 709 C C . GLY A 1 88 ? 44.156 17.562 15.867 1 50.91 88 GLY A C 1
ATOM 710 O O . GLY A 1 88 ? 45.312 17.391 16.172 1 50.91 88 GLY A O 1
ATOM 711 N N . THR A 1 89 ? 43.75 18.438 15.156 1 53.81 89 THR A N 1
ATOM 712 C CA . THR A 1 89 ? 44.812 19.203 14.5 1 53.81 89 THR A CA 1
ATOM 713 C C . THR A 1 89 ? 45.5 20.125 15.492 1 53.81 89 THR A C 1
ATOM 715 O O . THR A 1 89 ? 46.719 20.375 15.391 1 53.81 89 THR A O 1
ATOM 718 N N . LEU A 1 90 ? 44.781 20.469 16.484 1 49.97 90 LEU A N 1
ATOM 719 C CA . LEU A 1 90 ? 45.438 21.469 17.328 1 49.97 90 LEU A CA 1
ATOM 720 C C . LEU A 1 90 ? 46.562 20.844 18.156 1 49.97 90 LEU A C 1
ATOM 722 O O . LEU A 1 90 ? 47.562 21.484 18.406 1 49.97 90 LEU A O 1
ATOM 726 N N . TYR A 1 91 ? 46.406 19.578 18.5 1 44.84 91 TYR A N 1
ATOM 727 C CA . TYR A 1 91 ? 47.375 19.094 19.484 1 44.84 91 TYR A CA 1
ATOM 728 C C . TYR A 1 91 ? 48.688 18.719 18.812 1 44.84 91 TYR A C 1
ATOM 730 O O . TYR A 1 91 ? 49.656 18.344 19.484 1 44.84 91 TYR A O 1
ATOM 738 N N . TYR A 1 92 ? 48.875 18.656 17.547 1 45.28 92 TYR A N 1
ATOM 739 C CA . TYR A 1 92 ? 50.188 18.188 17.078 1 45.28 92 TYR A CA 1
ATOM 740 C C . TYR A 1 92 ? 51.281 19.234 17.344 1 45.28 92 TYR A C 1
ATOM 742 O O . TYR A 1 92 ? 52.438 19.016 17.016 1 45.28 92 TYR A O 1
ATOM 750 N N . GLY A 1 93 ? 51.25 20.422 17.844 1 40.91 93 GLY A N 1
ATOM 751 C CA . GLY A 1 93 ? 52.562 20.938 18.203 1 40.91 93 GLY A CA 1
ATOM 752 C C . GLY A 1 93 ? 53.25 20.141 19.297 1 40.91 93 GLY A C 1
ATOM 753 O O . GLY A 1 93 ? 54.469 20.219 19.453 1 40.91 93 GLY A O 1
ATOM 754 N N . GLY A 1 94 ? 52.906 20.094 20.516 1 38.72 94 GLY A N 1
ATOM 755 C CA . GLY A 1 94 ? 53.719 19.281 21.422 1 38.72 94 GLY A CA 1
ATOM 756 C C . GLY A 1 94 ? 53.656 17.797 21.125 1 38.72 94 GLY A C 1
ATOM 757 O O . GLY A 1 94 ? 52.812 17.359 20.344 1 38.72 94 GLY A O 1
ATOM 758 N N . GLN A 1 95 ? 54.25 16.672 22.062 1 32.59 95 GLN A N 1
ATOM 759 C CA . GLN A 1 95 ? 54.719 15.297 21.953 1 32.59 95 GLN A CA 1
ATOM 760 C C . GLN A 1 95 ? 53.594 14.359 21.547 1 32.59 95 GLN A C 1
ATOM 762 O O . GLN A 1 95 ? 53.75 13.562 20.625 1 32.59 95 GLN A O 1
ATOM 767 N N . ASN A 1 96 ? 52.688 13.695 22.641 1 31.14 96 ASN A N 1
ATOM 768 C CA . ASN A 1 96 ? 52.312 12.289 22.781 1 31.14 96 ASN A CA 1
ATOM 769 C C . ASN A 1 96 ? 51.312 11.852 21.719 1 31.14 96 ASN A C 1
ATOM 771 O O . ASN A 1 96 ? 50.5 12.648 21.25 1 31.14 96 ASN A O 1
ATOM 775 N N . VAL A 1 97 ? 51.375 10.508 21.094 1 31.41 97 VAL A N 1
ATOM 776 C CA . VAL A 1 97 ? 50.938 9.539 20.078 1 31.41 97 VAL A CA 1
ATOM 777 C C . VAL A 1 97 ? 49.469 9.156 20.312 1 31.41 97 VAL A C 1
ATOM 779 O O . VAL A 1 97 ? 48.844 8.539 19.438 1 31.41 97 VAL A O 1
ATOM 782 N N . TYR A 1 98 ? 48.75 9.297 21.484 1 30.62 98 TYR A N 1
ATOM 783 C CA . TYR A 1 98 ? 47.875 8.141 21.719 1 30.62 98 TYR A CA 1
ATOM 784 C C . TYR A 1 98 ? 46.938 7.93 20.547 1 30.62 98 TYR A C 1
ATOM 786 O O . TYR A 1 98 ? 46.656 8.859 19.781 1 30.62 98 TYR A O 1
ATOM 794 N N . GLU A 1 99 ? 46.562 6.496 20.391 1 27.98 99 GLU A N 1
ATOM 795 C CA . GLU A 1 99 ? 45.844 5.477 19.625 1 27.98 99 GLU A CA 1
ATOM 796 C C . GLU A 1 99 ? 44.375 5.773 19.547 1 27.98 99 GLU A C 1
ATOM 798 O O . GLU A 1 99 ? 43.719 5.984 20.562 1 27.98 99 GLU A O 1
ATOM 803 N N . ILE A 1 100 ? 43.906 6.109 18.438 1 30.67 100 ILE A N 1
ATOM 804 C CA . ILE A 1 100 ? 42.531 6.293 17.938 1 30.67 100 ILE A CA 1
ATOM 805 C C . ILE A 1 100 ? 41.781 4.961 17.969 1 30.67 100 ILE A C 1
ATOM 807 O O . ILE A 1 100 ? 42.094 4.039 17.219 1 30.67 100 ILE A O 1
ATOM 811 N N . ARG A 1 101 ? 41.5 4.344 19.281 1 25.27 101 ARG A N 1
ATOM 812 C CA . ARG A 1 101 ? 40.625 3.182 19.297 1 25.27 101 ARG A CA 1
ATOM 813 C C . ARG A 1 101 ? 39.219 3.543 18.781 1 25.27 101 ARG A C 1
ATOM 815 O O . ARG A 1 101 ? 38.625 4.523 19.219 1 25.27 101 ARG A O 1
ATOM 822 N N . SER A 1 102 ? 38.875 3.064 17.516 1 30.41 102 SER A N 1
ATOM 823 C CA . SER A 1 102 ? 37.594 2.92 16.828 1 30.41 102 SER A CA 1
ATOM 824 C C . SER A 1 102 ? 36.562 2.213 17.703 1 30.41 102 SER A C 1
ATOM 826 O O . SER A 1 102 ? 36.812 1.09 18.156 1 30.41 102 SER A O 1
ATOM 828 N N . THR A 1 103 ? 36.031 2.812 18.688 1 25.83 103 THR A N 1
ATOM 829 C CA . THR A 1 103 ? 35 2.139 19.484 1 25.83 103 THR A CA 1
ATOM 830 C C . THR A 1 103 ? 33.781 1.779 18.625 1 25.83 103 THR A C 1
ATOM 832 O O . THR A 1 103 ? 33.312 2.611 17.859 1 25.83 103 THR A O 1
ATOM 835 N N . LYS A 1 104 ? 33.719 0.424 18.156 1 27.08 104 LYS A N 1
ATOM 836 C CA . LYS A 1 104 ? 32.562 -0.344 17.688 1 27.08 104 LYS A CA 1
ATOM 837 C C . LYS A 1 104 ? 31.375 -0.132 18.594 1 27.08 104 LYS A C 1
ATOM 839 O O . LYS A 1 104 ? 31.438 -0.384 19.797 1 27.08 104 LYS A O 1
ATOM 844 N N . CYS A 1 105 ? 30.641 0.925 18.438 1 21.3 105 CYS A N 1
ATOM 845 C CA . CYS A 1 105 ? 29.406 0.738 19.203 1 21.3 105 CYS A CA 1
ATOM 846 C C . CYS A 1 105 ? 28.688 -0.543 18.781 1 21.3 105 CYS A C 1
ATOM 848 O O . CYS A 1 105 ? 28.453 -0.767 17.594 1 21.3 105 CYS A O 1
ATOM 850 N N . LEU A 1 106 ? 28.766 -1.717 19.562 1 22.27 106 LEU A N 1
ATOM 851 C CA . LEU A 1 106 ? 27.797 -2.814 19.656 1 22.27 106 LEU A CA 1
ATOM 852 C C . LEU A 1 106 ? 26.375 -2.283 19.828 1 22.27 106 LEU A C 1
ATOM 854 O O . LEU A 1 106 ? 26.156 -1.31 20.547 1 22.27 106 LEU A O 1
ATOM 858 N N . MET B 1 1 ? -14.023 -26.406 3.807 1 60.5 1 MET B N 1
ATOM 859 C CA . MET B 1 1 ? -14.07 -26.547 2.355 1 60.5 1 MET B CA 1
ATOM 860 C C . MET B 1 1 ? -12.68 -26.797 1.78 1 60.5 1 MET B C 1
ATOM 862 O O . MET B 1 1 ? -11.695 -26.266 2.291 1 60.5 1 MET B O 1
ATOM 866 N N . GLY B 1 2 ? -12.516 -27.844 1.064 1 74.38 2 GLY B N 1
ATOM 867 C CA . GLY B 1 2 ? -11.234 -28.328 0.578 1 74.38 2 GLY B CA 1
ATOM 868 C C . GLY B 1 2 ? -10.508 -27.328 -0.297 1 74.38 2 GLY B C 1
ATOM 869 O O . GLY B 1 2 ? -11.109 -26.359 -0.779 1 74.38 2 GLY B O 1
ATOM 870 N N . VAL B 1 3 ? -9.242 -27.375 -0.265 1 85.19 3 VAL B N 1
ATOM 871 C CA . VAL B 1 3 ? -8.438 -26.562 -1.173 1 85.19 3 VAL B CA 1
ATOM 872 C C . VAL B 1 3 ? -8.727 -26.969 -2.617 1 85.19 3 VAL B C 1
ATOM 874 O O . VAL B 1 3 ? -8.734 -28.156 -2.945 1 85.19 3 VAL B O 1
ATOM 877 N N . PRO B 1 4 ? -9.109 -25.969 -3.455 1 94.5 4 PRO B N 1
ATOM 878 C CA . PRO B 1 4 ? -9.391 -26.297 -4.855 1 94.5 4 PRO B CA 1
ATOM 879 C C . PRO B 1 4 ? -8.211 -26.969 -5.547 1 94.5 4 PRO B C 1
ATOM 881 O O . PRO B 1 4 ? -7.074 -26.875 -5.074 1 94.5 4 PRO B O 1
ATOM 884 N N . ARG B 1 5 ? -8.586 -27.797 -6.543 1 96.81 5 ARG B N 1
ATOM 885 C CA . ARG B 1 5 ? -7.578 -28.469 -7.359 1 96.81 5 ARG B CA 1
ATOM 886 C C . ARG B 1 5 ? -7.598 -27.938 -8.789 1 96.81 5 ARG B C 1
ATOM 888 O O . ARG B 1 5 ? -8.656 -27.594 -9.32 1 96.81 5 ARG B O 1
ATOM 895 N N . CYS B 1 6 ? -6.379 -27.875 -9.336 1 97.44 6 CYS B N 1
ATOM 896 C CA . CYS B 1 6 ? -6.305 -27.422 -10.719 1 97.44 6 CYS B CA 1
ATOM 897 C C . CYS B 1 6 ? -6.512 -28.578 -11.688 1 97.44 6 CYS B C 1
ATOM 899 O O . CYS B 1 6 ? -6.945 -29.656 -11.289 1 97.44 6 CYS B O 1
ATOM 901 N N . THR B 1 7 ? -6.324 -28.266 -13.023 1 96.81 7 THR B N 1
ATOM 902 C CA . THR B 1 7 ? -6.574 -29.25 -14.062 1 96.81 7 THR B CA 1
ATOM 903 C C . THR B 1 7 ? -5.555 -30.391 -13.984 1 96.81 7 THR B C 1
ATOM 905 O O . THR B 1 7 ? -5.82 -31.5 -14.453 1 96.81 7 THR B O 1
ATOM 908 N N . CYS B 1 8 ? -4.406 -30.219 -13.391 1 97.19 8 CYS B N 1
ATOM 909 C CA . CYS B 1 8 ? -3.381 -31.234 -13.172 1 97.19 8 CYS B CA 1
ATOM 910 C C . CYS B 1 8 ? -3.777 -32.188 -12.039 1 97.19 8 CYS B C 1
ATOM 912 O O . CYS B 1 8 ? -3.078 -33.156 -11.766 1 97.19 8 CYS B O 1
ATOM 914 N N . ASN B 1 9 ? -4.84 -31.859 -11.43 1 96.38 9 ASN B N 1
ATOM 915 C CA . ASN B 1 9 ? -5.352 -32.594 -10.273 1 96.38 9 ASN B CA 1
ATOM 916 C C . ASN B 1 9 ? -4.418 -32.469 -9.07 1 96.38 9 ASN B C 1
ATOM 918 O O . ASN B 1 9 ? -4.199 -33.438 -8.344 1 96.38 9 ASN B O 1
ATOM 922 N N . ILE B 1 10 ? -3.863 -31.328 -8.828 1 96.25 10 ILE B N 1
ATOM 923 C CA . ILE B 1 10 ? -3.08 -30.984 -7.648 1 96.25 10 ILE B CA 1
ATOM 924 C C . ILE B 1 10 ? -3.691 -29.766 -6.965 1 96.25 10 ILE B C 1
ATOM 926 O O . ILE B 1 10 ? -4.426 -29 -7.594 1 96.25 10 ILE B O 1
ATOM 930 N N . GLU B 1 11 ? -3.451 -29.688 -5.762 1 96.38 11 GLU B N 1
ATOM 931 C CA . GLU B 1 11 ? -3.932 -28.531 -5.016 1 96.38 11 GLU B CA 1
ATOM 932 C C . GLU B 1 11 ? -3.318 -27.234 -5.547 1 96.38 11 GLU B C 1
ATOM 934 O O . GLU B 1 11 ? -2.135 -27.203 -5.895 1 96.38 11 GLU B O 1
ATOM 939 N N . VAL B 1 12 ? -4.133 -26.203 -5.637 1 96.94 12 VAL B N 1
ATOM 940 C CA . VAL B 1 12 ? -3.68 -24.922 -6.176 1 96.94 12 VAL B CA 1
ATOM 941 C C . VAL B 1 12 ? -2.986 -24.125 -5.078 1 96.94 12 VAL B C 1
ATOM 943 O O . VAL B 1 12 ? -3.17 -24.391 -3.889 1 96.94 12 VAL B O 1
ATOM 946 N N . ASP B 1 13 ? -2.115 -23.094 -5.469 1 95.62 13 ASP B N 1
ATOM 947 C CA . ASP B 1 13 ? -1.507 -22.141 -4.559 1 95.62 13 ASP B CA 1
ATOM 948 C C . ASP B 1 13 ? -2.322 -20.844 -4.5 1 95.62 13 ASP B C 1
ATOM 950 O O . ASP B 1 13 ? -2.986 -20.484 -5.469 1 95.62 13 ASP B O 1
ATOM 954 N N . LEU B 1 14 ? -2.33 -20.297 -3.326 1 97.06 14 LEU B N 1
ATOM 955 C CA . LEU B 1 14 ? -2.879 -18.953 -3.17 1 97.06 14 LEU B CA 1
ATOM 956 C C . LEU B 1 14 ? -1.796 -17.906 -3.361 1 97.06 14 LEU B C 1
ATOM 958 O O . LEU B 1 14 ? -0.87 -17.812 -2.553 1 97.06 14 LEU B O 1
ATOM 962 N N . CYS B 1 15 ? -1.931 -17.062 -4.477 1 95.62 15 CYS B N 1
ATOM 963 C CA . CYS B 1 15 ? -0.924 -16.078 -4.855 1 95.62 15 CYS B CA 1
ATOM 964 C C . CYS B 1 15 ? -1.493 -14.672 -4.797 1 95.62 15 CYS B C 1
ATOM 966 O O . CYS B 1 15 ? -2.709 -14.492 -4.711 1 95.62 15 CYS B O 1
ATOM 968 N N . SER B 1 16 ? -0.583 -13.695 -4.723 1 96.38 16 SER B N 1
ATOM 969 C CA . SER B 1 16 ? -0.96 -12.289 -4.816 1 96.38 16 SER B CA 1
ATOM 970 C C . SER B 1 16 ? -0.429 -11.656 -6.098 1 96.38 16 SER B C 1
ATOM 972 O O . SER B 1 16 ? 0.699 -11.93 -6.512 1 96.38 16 SER B O 1
ATOM 974 N N . THR B 1 17 ? -1.24 -10.805 -6.734 1 95.31 17 THR B N 1
ATOM 975 C CA . THR B 1 17 ? -0.808 -10.094 -7.93 1 95.31 17 THR B CA 1
ATOM 976 C C . THR B 1 17 ? -0.158 -8.758 -7.559 1 95.31 17 THR B C 1
ATOM 978 O O . THR B 1 17 ? -0.628 -8.062 -6.656 1 95.31 17 THR B O 1
ATOM 981 N N . TRP B 1 18 ? 0.932 -8.438 -8.25 1 93.81 18 TRP B N 1
ATOM 982 C CA . TRP B 1 18 ? 1.645 -7.184 -8.008 1 93.81 18 TRP B CA 1
ATOM 983 C C . TRP B 1 18 ? 1.881 -6.434 -9.312 1 93.81 18 TRP B C 1
ATOM 985 O O . TRP B 1 18 ? 2.852 -5.68 -9.438 1 93.81 18 TRP B O 1
ATOM 995 N N . ALA B 1 19 ? 0.917 -6.719 -10.164 1 86.94 19 ALA B N 1
ATOM 996 C CA . ALA B 1 19 ? 1.006 -6.062 -11.461 1 86.94 19 ALA B CA 1
ATOM 997 C C . ALA B 1 19 ? -0.351 -5.512 -11.891 1 86.94 19 ALA B C 1
ATOM 999 O O . ALA B 1 19 ? -1.395 -6.027 -11.484 1 86.94 19 ALA B O 1
ATOM 1000 N N . GLY B 1 20 ? -0.178 -4.402 -12.461 1 87 20 GLY B N 1
ATOM 1001 C CA . GLY B 1 20 ? -1.366 -3.834 -13.078 1 87 20 GLY B CA 1
ATOM 1002 C C . GLY B 1 20 ? -2.365 -3.297 -12.07 1 87 20 GLY B C 1
ATOM 1003 O O . GLY B 1 20 ? -1.979 -2.719 -11.055 1 87 20 GLY B O 1
ATOM 1004 N N . GLY B 1 21 ? -3.762 -3.43 -12.344 1 89.12 21 GLY B N 1
ATOM 1005 C CA . GLY B 1 21 ? -4.848 -2.838 -11.578 1 89.12 21 GLY B CA 1
ATOM 1006 C C . GLY B 1 21 ? -5.375 -3.754 -10.484 1 89.12 21 GLY B C 1
ATOM 1007 O O . GLY B 1 21 ? -6.426 -3.488 -9.898 1 89.12 21 GLY B O 1
ATOM 1008 N N . ASN B 1 22 ? -4.66 -4.863 -10.156 1 94.81 22 ASN B N 1
ATOM 1009 C CA . ASN B 1 22 ? -5.117 -5.824 -9.156 1 94.81 22 ASN B CA 1
ATOM 1010 C C . ASN B 1 22 ? -4.059 -6.07 -8.086 1 94.81 22 ASN B C 1
ATOM 1012 O O . ASN B 1 22 ? -3.904 -7.191 -7.605 1 94.81 22 ASN B O 1
ATOM 1016 N N . LEU B 1 23 ? -3.418 -5.047 -7.738 1 96 23 LEU B N 1
ATOM 1017 C CA . LEU B 1 23 ? -2.295 -5.133 -6.809 1 96 23 LEU B CA 1
ATOM 1018 C C . LEU B 1 23 ? -2.75 -5.652 -5.453 1 96 23 LEU B C 1
ATOM 1020 O O . LEU B 1 23 ? -3.637 -5.07 -4.824 1 96 23 LEU B O 1
ATOM 1024 N N . GLY B 1 24 ? -2.092 -6.715 -5.078 1 96.19 24 GLY B N 1
ATOM 1025 C CA . GLY B 1 24 ? -2.35 -7.242 -3.746 1 96.19 24 GLY B CA 1
ATOM 1026 C C . GLY B 1 24 ? -3.498 -8.234 -3.709 1 96.19 24 GLY B C 1
ATOM 1027 O O . GLY B 1 24 ? -3.703 -8.914 -2.703 1 96.19 24 GLY B O 1
ATOM 1028 N N . ARG B 1 25 ? -4.316 -8.273 -4.793 1 96.88 25 ARG B N 1
ATOM 1029 C CA . ARG B 1 25 ? -5.434 -9.211 -4.859 1 96.88 25 ARG B CA 1
ATOM 1030 C C . ARG B 1 25 ? -4.938 -10.648 -4.953 1 96.88 25 ARG B C 1
ATOM 1032 O O . ARG B 1 25 ? -3.953 -10.93 -5.641 1 96.88 25 ARG B O 1
ATOM 1039 N N . ARG B 1 26 ? -5.715 -11.523 -4.355 1 97.44 26 ARG B N 1
ATOM 1040 C CA . ARG B 1 26 ? -5.266 -12.914 -4.344 1 97.44 26 ARG B CA 1
ATOM 1041 C C . ARG B 1 26 ? -6.023 -13.742 -5.375 1 97.44 26 ARG B C 1
ATOM 1043 O O . ARG B 1 26 ? -7.168 -13.438 -5.707 1 97.44 26 ARG B O 1
ATOM 1050 N N . PHE B 1 27 ? -5.328 -14.758 -5.816 1 97.06 27 PHE B N 1
ATOM 1051 C CA . PHE B 1 27 ? -5.891 -15.711 -6.766 1 97.06 27 PHE B CA 1
ATOM 1052 C C . PHE B 1 27 ? -5.32 -17.109 -6.535 1 97.06 27 PHE B C 1
ATOM 1054 O O . PHE B 1 27 ? -4.242 -17.25 -5.957 1 97.06 27 PHE B O 1
ATOM 1061 N N . HIS B 1 28 ? -6.082 -18.062 -6.883 1 97.44 28 HIS B N 1
ATOM 1062 C CA . HIS B 1 28 ? -5.598 -19.438 -6.945 1 97.44 28 HIS B CA 1
ATOM 1063 C C . HIS B 1 28 ? -4.934 -19.734 -8.289 1 97.44 28 HIS B C 1
ATOM 1065 O O . HIS B 1 28 ? -5.5 -19.422 -9.344 1 97.44 28 HIS B O 1
ATOM 1071 N N . GLY B 1 29 ? -3.723 -20.297 -8.148 1 96.94 29 GLY B N 1
ATOM 1072 C CA . GLY B 1 29 ? -2.99 -20.656 -9.352 1 96.94 29 GLY B CA 1
ATOM 1073 C C . GLY B 1 29 ? -2.357 -22.031 -9.273 1 96.94 29 GLY B C 1
ATOM 1074 O O . GLY B 1 29 ? -2.123 -22.562 -8.18 1 96.94 29 GLY B O 1
ATOM 1075 N N . CYS B 1 30 ? -2.148 -22.516 -10.461 1 97.94 30 CYS B N 1
ATOM 1076 C CA . CYS B 1 30 ? 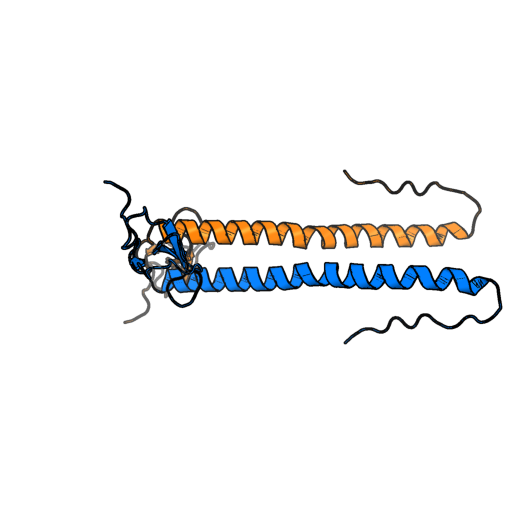-1.486 -23.812 -10.562 1 97.94 30 CYS B CA 1
ATOM 1077 C C . CYS B 1 30 ? -0.069 -23.734 -10.008 1 97.94 30 CYS B C 1
ATOM 1079 O O . CYS B 1 30 ? 0.697 -22.828 -10.352 1 97.94 30 CYS B O 1
ATOM 1081 N N . ARG B 1 31 ? 0.223 -24.734 -9.242 1 96 31 ARG B N 1
ATOM 1082 C CA . ARG B 1 31 ? 1.518 -24.766 -8.57 1 96 31 ARG B CA 1
ATOM 1083 C C . ARG B 1 31 ? 2.643 -25.031 -9.57 1 96 31 ARG B C 1
ATOM 1085 O O . ARG B 1 31 ? 3.812 -24.781 -9.273 1 96 31 ARG B O 1
ATOM 1092 N N . ASN B 1 32 ? 2.291 -25.484 -10.766 1 95.62 32 ASN B N 1
ATOM 1093 C CA . ASN B 1 32 ? 3.291 -25.812 -11.773 1 95.62 32 ASN B CA 1
ATOM 1094 C C . ASN B 1 32 ? 3.641 -24.594 -12.633 1 95.62 32 ASN B C 1
ATOM 1096 O O . ASN B 1 32 ? 4.289 -24.719 -13.672 1 95.62 32 ASN B O 1
ATOM 1100 N N . TYR B 1 33 ? 3.215 -23.484 -12.18 1 94.62 33 TYR B N 1
ATOM 1101 C CA . TYR B 1 33 ? 3.51 -22.281 -12.945 1 94.62 33 TYR B CA 1
ATOM 1102 C C . TYR B 1 33 ? 4.996 -22.172 -13.266 1 94.62 33 TYR B C 1
ATOM 1104 O O . TYR B 1 33 ? 5.84 -22.406 -12.391 1 94.62 33 TYR B O 1
ATOM 1112 N N . GLY B 1 34 ? 5.238 -21.875 -14.477 1 93.44 34 GLY B N 1
ATOM 1113 C CA . GLY B 1 34 ? 6.621 -21.719 -14.898 1 93.44 34 GLY B CA 1
ATOM 1114 C C . GLY B 1 34 ? 7.258 -23.031 -15.336 1 93.44 34 GLY B C 1
ATOM 1115 O O . GLY B 1 34 ? 8.438 -23.062 -15.68 1 93.44 34 GLY B O 1
ATOM 1116 N N . THR B 1 35 ? 6.605 -24.156 -15.188 1 95 35 THR B N 1
ATOM 1117 C CA . THR B 1 35 ? 7.105 -25.453 -15.633 1 95 35 THR B CA 1
ATOM 1118 C C . THR B 1 35 ? 6.352 -25.938 -16.859 1 95 35 THR B C 1
ATOM 1120 O O . THR B 1 35 ? 5.383 -25.297 -17.297 1 95 35 THR B O 1
ATOM 1123 N N . LEU B 1 36 ? 6.867 -27 -17.453 1 95.62 36 LEU B N 1
ATOM 1124 C CA . LEU B 1 36 ? 6.246 -27.578 -18.641 1 95.62 36 LEU B CA 1
ATOM 1125 C C . LEU B 1 36 ? 4.863 -28.141 -18.312 1 95.62 36 LEU B C 1
ATOM 1127 O O . LEU B 1 36 ? 4.004 -28.234 -19.188 1 95.62 36 LEU B O 1
ATOM 1131 N N . ASN B 1 37 ? 4.594 -28.516 -17.156 1 95.5 37 ASN B N 1
ATOM 1132 C CA . ASN B 1 37 ? 3.352 -29.141 -16.719 1 95.5 37 ASN B CA 1
ATOM 1133 C C . ASN B 1 37 ? 2.326 -28.109 -16.281 1 95.5 37 ASN B C 1
ATOM 1135 O O . ASN B 1 37 ? 1.305 -28.453 -15.68 1 95.5 37 ASN B O 1
ATOM 1139 N N . TYR B 1 38 ? 2.621 -26.844 -16.562 1 96.56 38 TYR B N 1
ATOM 1140 C CA . TYR B 1 38 ? 1.699 -25.781 -16.203 1 96.56 38 TYR B CA 1
ATOM 1141 C C . TYR B 1 38 ? 0.389 -25.906 -16.969 1 96.56 38 TYR B C 1
ATOM 1143 O O . TYR B 1 38 ? 0.39 -26.031 -18.203 1 96.56 38 TYR B O 1
ATOM 1151 N N . CYS B 1 39 ? -0.774 -25.828 -16.25 1 97.75 39 CYS B N 1
ATOM 1152 C CA . CYS B 1 39 ? -2.041 -26.094 -16.922 1 97.75 39 CYS B CA 1
ATOM 1153 C C . CYS B 1 39 ? -2.795 -24.797 -17.188 1 97.75 39 CYS B C 1
ATOM 1155 O O . CYS B 1 39 ? -3.848 -24.797 -17.828 1 97.75 39 CYS B O 1
ATOM 1157 N N . GLY B 1 40 ? -2.336 -23.641 -16.594 1 96.31 40 GLY B N 1
ATOM 1158 C CA . GLY B 1 40 ? -2.945 -22.344 -16.844 1 96.31 40 GLY B CA 1
ATOM 1159 C C . GLY B 1 40 ? -4.133 -22.062 -15.938 1 96.31 40 GLY B C 1
ATOM 1160 O O . GLY B 1 40 ? -4.867 -21.094 -16.156 1 96.31 40 GLY B O 1
ATOM 1161 N N . TYR B 1 41 ? -4.332 -22.922 -14.93 1 97.69 41 TYR B N 1
ATOM 1162 C CA . TYR B 1 41 ? -5.441 -22.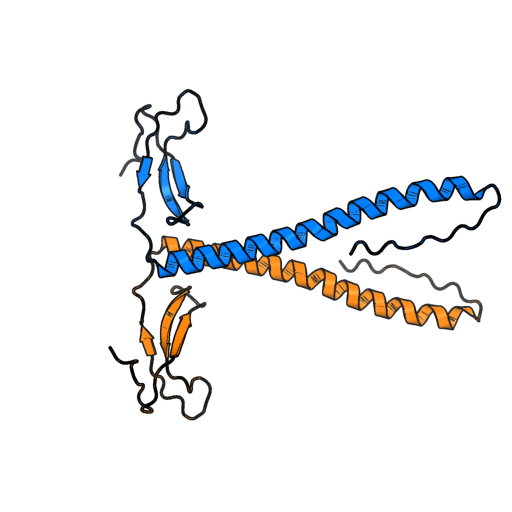719 -14.008 1 97.69 41 TYR B CA 1
ATOM 1163 C C . TYR B 1 41 ? -5.293 -21.391 -13.273 1 97.69 41 TYR B C 1
ATOM 1165 O O . TYR B 1 41 ? -4.227 -21.078 -12.742 1 97.69 41 TYR B O 1
ATOM 1173 N N . PHE B 1 42 ? -6.359 -20.578 -13.258 1 96.94 42 PHE B N 1
ATOM 1174 C CA . PHE B 1 42 ? -6.422 -19.266 -12.617 1 96.94 42 PHE B CA 1
ATOM 1175 C C . PHE B 1 42 ? -7.836 -18.969 -12.141 1 96.94 42 PHE B C 1
ATOM 1177 O O . PHE B 1 42 ? -8.789 -19.062 -12.914 1 96.94 42 PHE B O 1
ATOM 1184 N N . GLN B 1 43 ? -7.941 -18.672 -10.852 1 96.75 43 GLN B N 1
ATOM 1185 C CA . GLN B 1 43 ? -9.234 -18.281 -10.289 1 96.75 43 GLN B CA 1
ATOM 1186 C C . GLN B 1 43 ? -9.07 -17.234 -9.195 1 96.75 43 GLN B C 1
ATOM 1188 O O . GLN B 1 43 ? -8.398 -17.469 -8.195 1 96.75 43 GLN B O 1
ATOM 1193 N N . TRP B 1 44 ? -9.852 -16.172 -9.375 1 96.44 44 TRP B N 1
ATOM 1194 C CA . TRP B 1 44 ? -9.773 -15.133 -8.359 1 96.44 44 TRP B CA 1
ATOM 1195 C C . TRP B 1 44 ? -10.289 -15.648 -7.016 1 96.44 44 TRP B C 1
ATOM 1197 O O . TRP B 1 44 ? -11.297 -16.359 -6.961 1 96.44 44 TRP B O 1
ATOM 1207 N N . TYR B 1 45 ? -9.43 -15.32 -6.031 1 96.56 45 TYR B N 1
ATOM 1208 C CA . TYR B 1 45 ? -9.828 -15.609 -4.656 1 96.56 45 TYR B CA 1
ATOM 1209 C C . TYR B 1 45 ? -10.539 -14.414 -4.035 1 96.56 45 TYR B C 1
ATOM 1211 O O . TYR B 1 45 ? -11.57 -14.578 -3.375 1 96.56 45 TYR B O 1
ATOM 1219 N N . ASP B 1 46 ? -10.031 -13.195 -4.266 1 97.06 46 ASP B N 1
ATOM 1220 C CA . ASP B 1 46 ? -10.594 -11.961 -3.734 1 97.06 46 ASP B CA 1
ATOM 1221 C C . ASP B 1 46 ? -11.453 -11.25 -4.781 1 97.06 46 ASP B C 1
ATOM 1223 O O . ASP B 1 46 ? -11.188 -11.352 -5.98 1 97.06 46 ASP B O 1
ATOM 1227 N N . ASP B 1 47 ? -12.445 -10.508 -4.309 1 96.06 47 ASP B N 1
ATOM 1228 C CA . ASP B 1 47 ? -13.1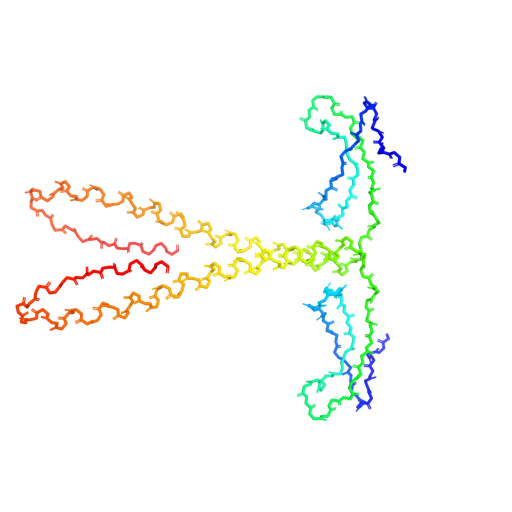33 -9.547 -5.16 1 96.06 47 ASP B CA 1
ATOM 1229 C C . ASP B 1 47 ? -12.219 -8.383 -5.535 1 96.06 47 ASP B C 1
ATOM 1231 O O . ASP B 1 47 ? -11.172 -8.188 -4.91 1 96.06 47 ASP B O 1
ATOM 1235 N N . PRO B 1 48 ? -12.586 -7.648 -6.602 1 95.69 48 PRO B N 1
ATOM 1236 C CA . PRO B 1 48 ? -11.781 -6.473 -6.941 1 95.69 48 PRO B CA 1
ATOM 1237 C C . PRO B 1 48 ? -11.68 -5.473 -5.793 1 95.69 48 PRO B C 1
ATOM 1239 O O . PRO B 1 48 ? -12.648 -5.285 -5.051 1 95.69 48 PRO B O 1
ATOM 1242 N N . PHE B 1 49 ? -10.586 -4.914 -5.711 1 96.56 49 PHE B N 1
ATOM 1243 C CA . PHE B 1 49 ? -10.43 -3.844 -4.734 1 96.56 49 PHE B CA 1
ATOM 1244 C C . PHE B 1 49 ? -11.094 -2.562 -5.227 1 96.56 49 PHE B C 1
ATOM 1246 O O . PHE B 1 49 ? -11.234 -2.352 -6.434 1 96.56 49 PHE B O 1
ATOM 1253 N N . PRO B 1 50 ? -11.523 -1.732 -4.227 1 96.69 50 PRO B N 1
ATOM 1254 C CA . PRO B 1 50 ? -11.93 -0.395 -4.66 1 96.69 50 PRO B CA 1
ATOM 1255 C C . PRO B 1 50 ? -10.781 0.397 -5.285 1 96.69 50 PRO B C 1
ATOM 1257 O O . PRO B 1 50 ? -9.617 0.19 -4.934 1 96.69 50 PRO B O 1
ATOM 1260 N N . LEU B 1 51 ? -11.109 1.239 -6.215 1 95.81 51 LEU B N 1
ATOM 1261 C CA . LEU B 1 51 ? -10.125 2.029 -6.941 1 95.81 51 LEU B CA 1
ATOM 1262 C C . LEU B 1 51 ? -9.172 2.732 -5.977 1 95.81 51 LEU B C 1
ATOM 1264 O O . LEU B 1 51 ? -7.961 2.742 -6.191 1 95.81 51 LEU B O 1
ATOM 1268 N N . ARG B 1 52 ? -9.75 3.35 -4.984 1 97.12 52 ARG B N 1
ATOM 1269 C CA . ARG B 1 52 ? -8.938 4.086 -4.02 1 97.12 52 ARG B CA 1
ATOM 1270 C C . ARG B 1 52 ? -7.887 3.178 -3.385 1 97.12 52 ARG B C 1
ATOM 1272 O O . ARG B 1 52 ? -6.734 3.576 -3.221 1 97.12 52 ARG B O 1
ATOM 1279 N N . ALA B 1 53 ? -8.234 2.029 -2.961 1 97.19 53 ALA B N 1
ATOM 1280 C CA . ALA B 1 53 ? -7.289 1.095 -2.357 1 97.19 53 ALA B CA 1
ATOM 1281 C C . ALA B 1 53 ? -6.141 0.783 -3.312 1 97.19 53 ALA B C 1
ATOM 1283 O O . ALA B 1 53 ? -4.977 0.763 -2.908 1 97.19 53 ALA B O 1
ATOM 1284 N N . THR B 1 54 ? -6.508 0.529 -4.535 1 97.38 54 THR B N 1
ATOM 1285 C CA . THR B 1 54 ? -5.488 0.248 -5.543 1 97.38 54 THR B CA 1
ATOM 1286 C C . THR B 1 54 ? -4.543 1.436 -5.703 1 97.38 54 THR B C 1
ATOM 1288 O O . THR B 1 54 ? -3.332 1.258 -5.828 1 97.38 54 THR B O 1
ATOM 1291 N N . GLN B 1 55 ? -5.105 2.617 -5.73 1 97.19 55 GLN B N 1
ATOM 1292 C CA . GLN B 1 55 ? -4.301 3.828 -5.852 1 97.19 55 GLN B CA 1
ATOM 1293 C C . GLN B 1 55 ? -3.326 3.959 -4.684 1 97.19 55 GLN B C 1
ATOM 1295 O O . GLN B 1 55 ? -2.158 4.297 -4.883 1 97.19 55 GLN B O 1
ATOM 1300 N N . VAL B 1 56 ? -3.826 3.736 -3.525 1 97.69 56 VAL B N 1
ATOM 1301 C CA . VAL B 1 56 ? -2.996 3.826 -2.328 1 97.69 56 VAL B CA 1
ATOM 1302 C C . VAL B 1 56 ? -1.872 2.795 -2.402 1 97.69 56 VAL B C 1
ATOM 1304 O O . VAL B 1 56 ? -0.706 3.121 -2.168 1 97.69 56 VAL B O 1
ATOM 1307 N N . ILE B 1 57 ? -2.186 1.581 -2.723 1 98.19 57 ILE B N 1
ATOM 1308 C CA . ILE B 1 57 ? -1.21 0.5 -2.812 1 98.19 57 ILE B CA 1
ATOM 1309 C C . ILE B 1 57 ? -0.143 0.854 -3.848 1 98.19 57 ILE B C 1
ATOM 1311 O O . ILE B 1 57 ? 1.054 0.712 -3.586 1 98.19 57 ILE B O 1
ATOM 1315 N N . SER B 1 58 ? -0.594 1.3 -5.008 1 97.69 58 SER B N 1
ATOM 1316 C CA . SER B 1 58 ? 0.354 1.67 -6.055 1 97.69 58 SER B CA 1
ATOM 1317 C C . SER B 1 58 ? 1.282 2.787 -5.586 1 97.69 58 SER B C 1
ATOM 1319 O O . SER B 1 58 ? 2.477 2.777 -5.895 1 97.69 58 SER B O 1
ATOM 1321 N N . GLY B 1 59 ? 0.772 3.756 -4.906 1 97.12 59 GLY B N 1
ATOM 1322 C CA . GLY B 1 59 ? 1.587 4.836 -4.367 1 97.12 59 GLY B CA 1
ATOM 1323 C C . GLY B 1 59 ? 2.633 4.355 -3.379 1 97.12 59 GLY B C 1
ATOM 1324 O O . GLY B 1 59 ? 3.787 4.785 -3.434 1 97.12 59 GLY B O 1
ATOM 1325 N N . LEU B 1 60 ? 2.199 3.551 -2.506 1 97 60 LEU B N 1
ATOM 1326 C CA . LEU B 1 60 ? 3.107 3.004 -1.504 1 97 60 LEU B CA 1
ATOM 1327 C C . LEU B 1 60 ? 4.207 2.178 -2.16 1 97 60 LEU B C 1
ATOM 1329 O O . LEU B 1 60 ? 5.371 2.25 -1.754 1 97 60 LEU B O 1
ATOM 1333 N N . LEU B 1 61 ? 3.887 1.399 -3.158 1 96.5 61 LEU B N 1
ATOM 1334 C CA . LEU B 1 61 ? 4.875 0.613 -3.891 1 96.5 61 LEU B CA 1
ATOM 1335 C C . LEU B 1 61 ? 5.891 1.519 -4.574 1 96.5 61 LEU B C 1
ATOM 1337 O O . LEU B 1 61 ? 7.086 1.213 -4.594 1 96.5 61 LEU B O 1
ATOM 1341 N N . ARG B 1 62 ? 5.43 2.605 -5.168 1 95.25 62 ARG B N 1
ATOM 1342 C CA . ARG B 1 62 ? 6.344 3.547 -5.805 1 95.25 62 ARG B CA 1
ATOM 1343 C C . ARG B 1 62 ? 7.336 4.113 -4.797 1 95.25 62 ARG B C 1
ATOM 1345 O O . ARG B 1 62 ? 8.523 4.258 -5.102 1 95.25 62 ARG B O 1
ATOM 1352 N N . ARG B 1 63 ? 6.883 4.441 -3.652 1 94.06 63 ARG B N 1
ATOM 1353 C CA . ARG B 1 63 ? 7.754 4.957 -2.602 1 94.06 63 ARG B CA 1
ATOM 1354 C C . ARG B 1 63 ? 8.805 3.926 -2.209 1 94.06 63 ARG B C 1
ATOM 1356 O O . ARG B 1 63 ? 9.977 4.266 -2.008 1 94.06 63 ARG B O 1
ATOM 1363 N N . ILE B 1 64 ? 8.352 2.695 -2.08 1 94.44 64 ILE B N 1
ATOM 1364 C CA . ILE B 1 64 ? 9.273 1.614 -1.728 1 94.44 64 ILE B CA 1
ATOM 1365 C C . ILE B 1 64 ? 10.328 1.458 -2.818 1 94.44 64 ILE B C 1
ATOM 1367 O O . ILE B 1 64 ? 11.508 1.264 -2.521 1 94.44 64 ILE B O 1
ATOM 1371 N N . ASP B 1 65 ? 9.891 1.539 -4.016 1 92.31 65 ASP B N 1
ATOM 1372 C CA . ASP B 1 65 ? 10.82 1.418 -5.137 1 92.31 65 ASP B CA 1
ATOM 1373 C C . ASP B 1 65 ? 11.867 2.529 -5.109 1 92.31 65 ASP B C 1
ATOM 1375 O O . ASP B 1 65 ? 13.047 2.281 -5.352 1 92.31 65 ASP B O 1
ATOM 1379 N N . LEU B 1 66 ? 11.484 3.697 -4.832 1 88.5 66 LEU B N 1
ATOM 1380 C CA . LEU B 1 66 ? 12.398 4.836 -4.746 1 88.5 66 LEU B CA 1
ATOM 1381 C C . LEU B 1 66 ? 13.438 4.621 -3.65 1 88.5 66 LEU B C 1
ATOM 1383 O O . LEU B 1 66 ? 14.625 4.863 -3.861 1 88.5 66 LEU B O 1
ATOM 1387 N N . HIS B 1 67 ? 12.945 4.121 -2.508 1 85.88 67 HIS B N 1
ATOM 1388 C CA . HIS B 1 67 ? 13.836 3.834 -1.391 1 85.88 67 HIS B CA 1
ATOM 1389 C C . HIS B 1 67 ? 14.844 2.748 -1.756 1 85.88 67 HIS B C 1
ATOM 1391 O O . HIS B 1 67 ? 16.016 2.834 -1.387 1 85.88 67 HIS B O 1
ATOM 1397 N N . ASP B 1 68 ? 14.344 1.785 -2.443 1 85.12 68 ASP B N 1
ATOM 1398 C CA . ASP B 1 68 ? 15.219 0.689 -2.842 1 85.12 68 ASP B CA 1
ATOM 1399 C C . ASP B 1 68 ? 16.328 1.183 -3.768 1 85.12 68 ASP B C 1
ATOM 1401 O O . ASP B 1 68 ? 17.469 0.746 -3.658 1 85.12 68 ASP B O 1
ATOM 1405 N N . LEU B 1 69 ? 16.141 2.074 -4.602 1 83.31 69 LEU B N 1
ATOM 1406 C CA . LEU B 1 69 ? 17.125 2.67 -5.5 1 83.31 69 LEU B CA 1
ATOM 1407 C C . LEU B 1 69 ? 18.172 3.447 -4.711 1 83.31 69 LEU B C 1
ATOM 1409 O O . LEU B 1 69 ? 19.359 3.359 -5.008 1 83.31 69 LEU B O 1
ATOM 1413 N N . ILE B 1 70 ? 17.719 4.059 -3.703 1 79.31 70 ILE B N 1
ATOM 1414 C CA . ILE B 1 70 ? 18.594 4.883 -2.871 1 79.31 70 ILE B CA 1
ATOM 1415 C C . ILE B 1 70 ? 19.531 3.986 -2.074 1 79.31 70 ILE B C 1
ATOM 1417 O O . ILE B 1 70 ? 20.719 4.312 -1.899 1 79.31 70 ILE B O 1
ATOM 1421 N N . PHE B 1 71 ? 18.969 2.861 -1.559 1 79.75 71 PHE B N 1
ATOM 1422 C CA . PHE B 1 71 ? 19.766 1.922 -0.781 1 79.75 71 PHE B CA 1
ATOM 1423 C C . PHE B 1 71 ? 20.828 1.247 -1.658 1 79.75 71 PHE B C 1
ATOM 1425 O O . PHE B 1 71 ? 21.938 0.968 -1.204 1 79.75 71 PHE B O 1
ATOM 1432 N N . LYS B 1 72 ? 20.484 0.98 -2.809 1 78.81 72 LYS B N 1
ATOM 1433 C CA . LYS B 1 72 ? 21.391 0.296 -3.727 1 78.81 72 LYS B CA 1
ATOM 1434 C C . LYS B 1 72 ? 22.516 1.214 -4.164 1 78.81 72 LYS B C 1
ATOM 1436 O O . LYS B 1 72 ? 23.609 0.746 -4.484 1 78.81 72 LYS B O 1
ATOM 1441 N N . LEU B 1 73 ? 22.422 2.506 -4.035 1 73.81 73 LEU B N 1
ATOM 1442 C CA . LEU B 1 73 ? 23.406 3.465 -4.527 1 73.81 73 LEU B CA 1
ATOM 1443 C C . LEU B 1 73 ? 24.672 3.434 -3.67 1 73.81 73 LEU B C 1
ATOM 1445 O O . LEU B 1 73 ? 25.781 3.322 -4.199 1 73.81 73 LEU B O 1
ATOM 1449 N N . PRO B 1 74 ? 24.625 3.65 -2.271 1 64.56 74 PRO B N 1
ATOM 1450 C CA . PRO B 1 74 ? 25.875 3.602 -1.504 1 64.56 74 PRO B CA 1
ATOM 1451 C C . PRO B 1 74 ? 26.609 2.271 -1.655 1 64.56 74 PRO B C 1
ATOM 1453 O O . PRO B 1 74 ? 27.844 2.238 -1.646 1 64.56 74 PRO B O 1
ATOM 1456 N N . LYS B 1 75 ? 25.891 1.15 -1.694 1 63.69 75 LYS B N 1
ATOM 1457 C CA . LYS B 1 75 ? 26.531 -0.15 -1.87 1 63.69 75 LYS B CA 1
ATOM 1458 C C . LYS B 1 75 ? 27.359 -0.191 -3.156 1 63.69 75 LYS B C 1
ATOM 1460 O O . LYS B 1 75 ? 28.469 -0.73 -3.178 1 63.69 75 LYS B O 1
ATOM 1465 N N . GLU B 1 76 ? 26.828 0.512 -4.098 1 66.75 76 GLU B N 1
ATOM 1466 C CA . GLU B 1 76 ? 27.562 0.569 -5.359 1 66.75 76 GLU B CA 1
ATOM 1467 C C . GLU B 1 76 ? 28.797 1.451 -5.238 1 66.75 76 GLU B C 1
ATOM 1469 O O . GLU B 1 76 ? 29.859 1.113 -5.762 1 66.75 76 GLU B O 1
ATOM 1474 N N . LYS B 1 77 ? 28.781 2.475 -4.422 1 61.44 77 LYS B N 1
ATOM 1475 C CA . LYS B 1 77 ? 29.922 3.357 -4.203 1 61.44 77 LYS B CA 1
ATOM 1476 C C . LYS B 1 77 ? 30.984 2.68 -3.342 1 61.44 77 LYS B C 1
ATOM 1478 O O . LYS B 1 77 ? 32.188 2.854 -3.57 1 61.44 77 LYS B O 1
ATOM 1483 N N . GLU B 1 78 ? 30.531 2.064 -2.289 1 63.88 78 GLU B N 1
ATOM 1484 C CA . GLU B 1 78 ? 31.469 1.344 -1.437 1 63.88 78 GLU B CA 1
ATOM 1485 C C . GLU B 1 78 ? 32.219 0.285 -2.227 1 63.88 78 GLU B C 1
ATOM 1487 O O . GLU B 1 78 ? 33.438 0.081 -2.008 1 63.88 78 GLU B O 1
ATOM 1492 N N . LYS B 1 79 ? 31.688 -0.281 -3.191 1 59.81 79 LYS B N 1
ATOM 1493 C CA . LYS B 1 79 ? 32.375 -1.243 -4.047 1 59.81 79 LYS B CA 1
ATOM 1494 C C . LYS B 1 79 ? 33.438 -0.558 -4.91 1 59.81 79 LYS B C 1
ATOM 1496 O O . LYS B 1 79 ? 34.531 -1.08 -5.082 1 59.81 79 LYS B O 1
ATOM 1501 N N . VAL B 1 80 ? 33.281 0.584 -5.336 1 60.06 80 VAL B N 1
ATOM 1502 C CA . VAL B 1 80 ? 34.219 1.341 -6.164 1 60.06 80 VAL B CA 1
ATOM 1503 C C . VAL B 1 80 ? 35.375 1.848 -5.305 1 60.06 80 VAL B C 1
ATOM 1505 O O . VAL B 1 80 ? 36.531 1.847 -5.746 1 60.06 80 VAL B O 1
ATOM 1508 N N . ASP B 1 81 ? 35.188 2.254 -4.094 1 55.47 81 ASP B N 1
ATOM 1509 C CA . ASP B 1 81 ? 36.219 2.791 -3.213 1 55.47 81 ASP B CA 1
ATOM 1510 C C . ASP B 1 81 ? 37.188 1.695 -2.77 1 55.47 81 ASP B C 1
ATOM 1512 O O . ASP B 1 81 ? 38.406 1.935 -2.645 1 55.47 81 ASP B O 1
ATOM 1516 N N . VAL B 1 82 ? 36.875 0.561 -2.594 1 56 82 VAL B N 1
ATOM 1517 C CA . VAL B 1 82 ? 37.719 -0.537 -2.146 1 56 82 VAL B CA 1
ATOM 1518 C C . VAL B 1 82 ? 38.688 -0.935 -3.262 1 56 82 VAL B C 1
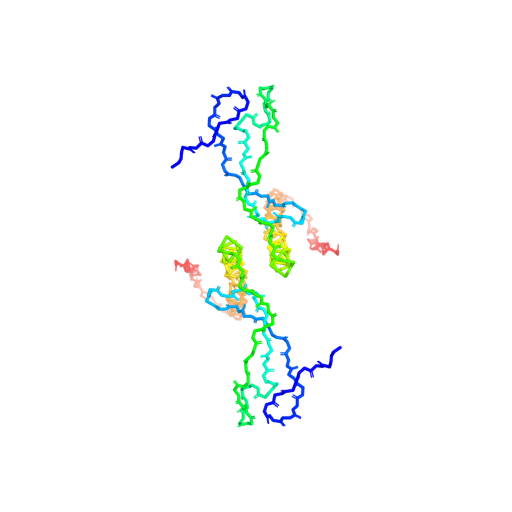ATOM 1520 O O . VAL B 1 82 ? 39.844 -1.31 -2.998 1 56 82 VAL B O 1
ATOM 1523 N N . HIS B 1 83 ? 38.281 -0.815 -4.379 1 55.84 83 HIS B N 1
ATOM 1524 C CA . HIS B 1 83 ? 39.156 -1.164 -5.492 1 55.84 83 HIS B CA 1
ATOM 1525 C C . HIS B 1 83 ? 40.25 -0.134 -5.66 1 55.84 83 HIS B C 1
ATOM 1527 O O . HIS B 1 83 ? 41.375 -0.485 -6.012 1 55.84 83 HIS B O 1
ATOM 1533 N N . CYS B 1 84 ? 40.031 1.067 -5.309 1 51.69 84 CYS B N 1
ATOM 1534 C CA . CYS B 1 84 ? 41.031 2.109 -5.535 1 51.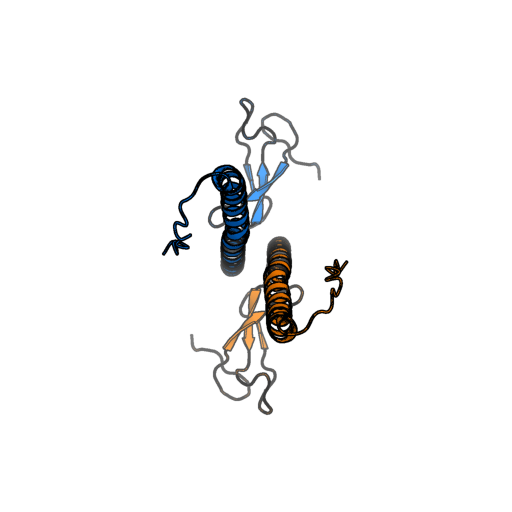69 84 CYS B CA 1
ATOM 1535 C C . CYS B 1 84 ? 42.125 2.051 -4.484 1 51.69 84 CYS B C 1
ATOM 1537 O O . CYS B 1 84 ? 43.281 2.328 -4.781 1 51.69 84 CYS B O 1
ATOM 1539 N N . THR B 1 85 ? 41.969 1.572 -3.375 1 54.25 85 THR B N 1
ATOM 1540 C CA . THR B 1 85 ? 42.938 1.666 -2.287 1 54.25 85 THR B CA 1
ATOM 1541 C C . THR B 1 85 ? 44.062 0.656 -2.477 1 54.25 85 THR B C 1
ATOM 1543 O O . THR B 1 85 ? 45.219 0.94 -2.154 1 54.25 85 THR B O 1
ATOM 1546 N N . VAL B 1 86 ? 43.906 -0.457 -3.115 1 54.44 86 VAL B N 1
ATOM 1547 C CA . VAL B 1 86 ? 44.938 -1.498 -3.178 1 54.44 86 VAL B CA 1
ATOM 1548 C C . VAL B 1 86 ? 46.031 -1.083 -4.148 1 54.44 86 VAL B C 1
ATOM 1550 O O . VAL B 1 86 ? 47.188 -1.476 -3.986 1 54.44 86 VAL B O 1
ATOM 1553 N N . PHE B 1 87 ? 45.781 -0.314 -5.129 1 55.69 87 PHE B N 1
ATOM 1554 C CA . PHE B 1 87 ? 46.781 -0.086 -6.152 1 55.69 87 PHE B CA 1
ATOM 1555 C C . PHE B 1 87 ? 47.812 0.919 -5.668 1 55.69 87 PHE B C 1
ATOM 1557 O O . PHE B 1 87 ? 49 0.828 -6.031 1 55.69 87 PHE B O 1
ATOM 1564 N N . GLY B 1 88 ? 47.5 1.716 -4.703 1 51.25 88 GLY B N 1
ATOM 1565 C CA . GLY B 1 88 ? 48.375 2.803 -4.32 1 51.25 88 GLY B CA 1
ATOM 1566 C C . GLY B 1 88 ? 49.531 2.354 -3.439 1 51.25 88 GLY B C 1
ATOM 1567 O O . GLY B 1 88 ? 50.625 2.916 -3.504 1 51.25 88 GLY B O 1
ATOM 1568 N N . THR B 1 89 ? 49.281 1.363 -2.723 1 53.59 89 THR B N 1
ATOM 1569 C CA . THR B 1 89 ? 50.344 1.021 -1.77 1 53.59 89 THR B CA 1
ATOM 1570 C C . THR B 1 89 ? 51.531 0.386 -2.482 1 53.59 89 THR B C 1
ATOM 1572 O O . THR B 1 89 ? 52.688 0.594 -2.088 1 53.59 89 THR B O 1
ATOM 1575 N N . LEU B 1 90 ? 51.281 -0.274 -3.502 1 49.75 90 LEU B N 1
ATOM 1576 C CA . LEU B 1 90 ? 52.406 -0.947 -4.141 1 49.75 90 LEU B CA 1
ATOM 1577 C C . LEU B 1 90 ? 53.344 0.065 -4.77 1 49.75 90 LEU B C 1
ATOM 1579 O O . LEU B 1 90 ? 54.562 -0.157 -4.805 1 49.75 90 LEU B O 1
ATOM 1583 N N . TYR B 1 91 ? 52.781 1.193 -5.18 1 45.19 91 TYR B N 1
ATOM 1584 C CA . TYR B 1 91 ? 53.656 2.068 -5.934 1 45.19 91 TYR B CA 1
ATOM 1585 C C . TYR B 1 91 ? 54.531 2.891 -4.996 1 45.19 91 TYR B C 1
ATOM 1587 O O . TYR B 1 91 ? 55.406 3.648 -5.445 1 45.19 91 TYR B O 1
ATOM 1595 N N . TYR B 1 92 ? 54.219 2.965 -3.693 1 45.34 92 TYR B N 1
ATOM 1596 C CA . TYR B 1 92 ? 55.062 3.918 -2.979 1 45.34 92 TYR B CA 1
ATOM 1597 C C . TYR B 1 92 ? 56.469 3.383 -2.814 1 45.34 92 TYR B C 1
ATOM 1599 O O . TYR B 1 92 ? 57.312 4.031 -2.197 1 45.34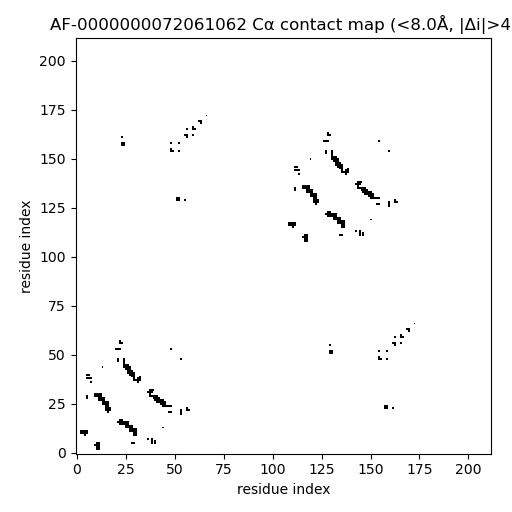 92 TYR B O 1
ATOM 1607 N N . GLY B 1 93 ? 56.844 2.307 -3.043 1 41.34 93 GLY B N 1
ATOM 1608 C CA . GLY B 1 93 ? 58.312 2.279 -3.008 1 41.34 93 GLY B CA 1
ATOM 1609 C C . GLY B 1 93 ? 58.938 3.217 -4.016 1 41.34 93 GLY B C 1
ATOM 1610 O O . GLY B 1 93 ? 60.062 3.678 -3.816 1 41.34 93 GLY B O 1
ATOM 1611 N N . GLY B 1 94 ? 58.844 3.131 -5.309 1 38.53 94 GLY B N 1
ATOM 1612 C CA . GLY B 1 94 ? 59.5 4.086 -6.199 1 38.53 94 GLY B CA 1
ATOM 1613 C C . GLY B 1 94 ? 58.812 5.441 -6.211 1 38.53 94 GLY B C 1
ATOM 1614 O O . GLY B 1 94 ? 57.688 5.574 -5.738 1 38.53 94 GLY B O 1
ATOM 1615 N N . GLN B 1 95 ? 59.312 6.762 -6.828 1 32.78 95 GLN B N 1
ATOM 1616 C CA . GLN B 1 95 ? 59.156 8.211 -6.809 1 32.78 95 GLN B CA 1
ATOM 1617 C C . GLN B 1 95 ? 57.719 8.594 -7.164 1 32.78 95 GLN B C 1
ATOM 1619 O O . GLN B 1 95 ? 57.219 9.633 -6.723 1 32.78 95 GLN B O 1
ATOM 1624 N N . ASN B 1 96 ? 57 8.312 -8.414 1 30.39 96 ASN B N 1
ATOM 1625 C CA . ASN B 1 96 ? 56.281 9.336 -9.172 1 30.39 96 ASN B CA 1
ATOM 1626 C C . ASN B 1 96 ? 54.969 9.727 -8.484 1 30.39 96 ASN B C 1
ATOM 1628 O O . ASN B 1 96 ? 54.406 8.922 -7.746 1 30.39 96 ASN B O 1
ATOM 1632 N N . VAL B 1 97 ? 54.438 11.102 -8.57 1 32.81 97 VAL B N 1
ATOM 1633 C CA . VAL B 1 97 ? 53.5 12.156 -8.188 1 32.81 97 VAL B CA 1
ATOM 1634 C C . VAL B 1 97 ? 52.094 11.766 -8.609 1 32.81 97 VAL B C 1
ATOM 1636 O O . VAL B 1 97 ? 51.156 12.547 -8.438 1 32.81 97 VAL B O 1
ATOM 1639 N N . TYR B 1 98 ? 51.688 10.617 -9.117 1 29.45 98 TYR B N 1
ATOM 1640 C CA . TYR B 1 98 ? 50.5 10.898 -9.906 1 29.45 98 TYR B CA 1
ATOM 1641 C C . TYR B 1 98 ? 49.375 11.453 -9.031 1 29.45 98 TYR B C 1
ATOM 1643 O O . TYR B 1 98 ? 49.375 11.25 -7.816 1 29.45 98 TYR B O 1
ATOM 1651 N N . GLU B 1 99 ? 48.625 12.461 -9.703 1 29.08 99 GLU B N 1
ATOM 1652 C CA . GLU B 1 99 ? 47.438 13.297 -9.602 1 29.08 99 GLU B CA 1
ATOM 1653 C C . GLU B 1 99 ? 46.188 12.453 -9.375 1 29.08 99 GLU B C 1
ATOM 1655 O O . GLU B 1 99 ? 45.844 11.633 -10.219 1 29.08 99 GLU B O 1
ATOM 1660 N N . ILE B 1 100 ? 45.906 12.141 -8.227 1 28.98 100 ILE B N 1
ATOM 1661 C CA . ILE B 1 100 ? 44.688 11.469 -7.852 1 28.98 100 ILE B CA 1
ATOM 1662 C C . ILE B 1 100 ? 43.5 12.383 -8.133 1 28.98 100 ILE B C 1
ATOM 1664 O O . ILE B 1 100 ? 43.312 13.414 -7.484 1 28.98 100 ILE B O 1
ATOM 1668 N N . ARG B 1 101 ? 43.219 12.734 -9.477 1 26.47 101 ARG B N 1
ATOM 1669 C CA . ARG B 1 101 ? 41.969 13.398 -9.773 1 26.47 101 A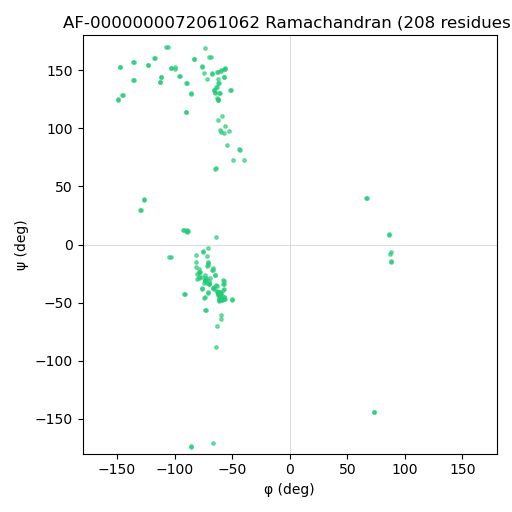RG B CA 1
ATOM 1670 C C . ARG B 1 101 ? 40.781 12.531 -9.359 1 26.47 101 ARG B C 1
ATOM 1672 O O . ARG B 1 101 ? 40.688 11.367 -9.758 1 26.47 101 ARG B O 1
ATOM 1679 N N . SER B 1 102 ? 40.219 12.742 -8.234 1 29.11 102 SER B N 1
ATOM 1680 C CA . SER B 1 102 ? 38.906 12.344 -7.738 1 29.11 102 SER B CA 1
ATOM 1681 C C . SER B 1 102 ? 37.844 12.562 -8.789 1 29.11 102 SER B C 1
ATOM 1683 O O . SER B 1 102 ? 37.656 13.672 -9.297 1 29.11 102 SER B O 1
ATOM 1685 N N . THR B 1 103 ? 37.656 11.656 -9.766 1 27.92 103 THR B N 1
ATOM 1686 C CA . THR B 1 103 ? 36.562 11.742 -10.742 1 27.92 103 THR B CA 1
ATOM 1687 C C . THR B 1 103 ? 35.219 11.789 -10.039 1 27.92 103 THR B C 1
ATOM 1689 O O . THR B 1 103 ? 34.969 11.008 -9.117 1 27.92 103 THR B O 1
ATOM 1692 N N . LYS B 1 104 ? 34.625 13.039 -9.812 1 27.19 104 LYS B N 1
ATOM 1693 C CA . LYS B 1 104 ? 33.219 13.375 -9.656 1 27.19 104 LYS B CA 1
ATOM 1694 C C . LYS B 1 104 ? 32.344 12.57 -10.625 1 27.19 104 LYS B C 1
ATOM 1696 O O . LYS B 1 104 ? 32.531 12.648 -11.844 1 27.19 104 LYS B O 1
ATOM 1701 N N . CYS B 1 105 ? 32.156 11.289 -10.406 1 21.66 105 CYS B N 1
ATOM 1702 C CA . CYS B 1 105 ? 31.109 10.836 -11.328 1 21.66 105 CYS B CA 1
ATOM 1703 C C . CYS B 1 105 ? 29.875 11.719 -11.211 1 21.66 105 CYS B C 1
ATOM 1705 O O . CYS B 1 105 ? 29.328 11.891 -10.117 1 21.66 105 CYS B O 1
ATOM 1707 N N . LEU B 1 106 ? 29.625 12.758 -12.078 1 22.33 106 LEU B N 1
ATOM 1708 C CA . LEU B 1 106 ? 28.328 13.297 -12.477 1 22.33 106 LEU B CA 1
ATOM 1709 C C . LEU B 1 106 ? 27.375 12.18 -12.867 1 22.33 106 LEU B C 1
ATOM 1711 O O . LEU B 1 106 ? 27.766 11.211 -13.516 1 22.33 106 LEU B O 1
#